Protein AF-A0A969M7S7-F1 (afdb_monomer_lite)

Foldseek 3Di:
DPPPPPDDPPVVVVVVVVVCCVVVVDPDDDDPDDDDDPDPDPDDQDAPDADLAAAADEPVVLPDKDWAWDVVHPCVSNLLSQQQVAPPVHHDDAPADKIKTFIDGPNHTFKIWIKHQDDLDDVVVCVVVVDDNVVSVVCSRLAIDGPDIDGHPSYHYPPPVVVVVVVCVVCVQVSSCVVPVGGHDYD

Secondary structure (DSSP, 8-state):
---TT----HHHHHHHHHHHHHTTS--PPPPS--PPPPP-------PPP---S-EE--TTTT--EEEEE-TTSTTHHHHHHHHHHHSTT---PPSSSEEEEEEEETTEEEEEEEEEEPPS--HHHHHHHT--HHHHHHHGGGBEEEEEEEE-TTEE-TTHHHHHHHHHHHHHHHHHHHHHSS---B-

Sequence (187 aa):
MAPTNGELCDVKCRALLLAMHRGGYFKLPSPRWRAQRPAARTRPVTLPLMNTQPLTCGLAELGEVELRQVRRTSDEATVNGLLEAYHYLGYRRPVGENLKHLVLAQDRPIACFLWSSAPRHLGPRDRHIGWTAVERRAGVHLLAYQSRFLILPWVRVPHLASFLLGAMNRRLSSDWQAVYAHPVHFV

pLDDT: mean 89.44, std 13.01, range [39.88, 98.38]

Radius of gyration: 20.34 Å; chains: 1; bounding box: 45×34×65 Å

Structure (mmCIF, N/CA/C/O backbone):
data_AF-A0A969M7S7-F1
#
_entry.id   AF-A0A969M7S7-F1
#
loop_
_atom_site.group_PDB
_atom_site.id
_atom_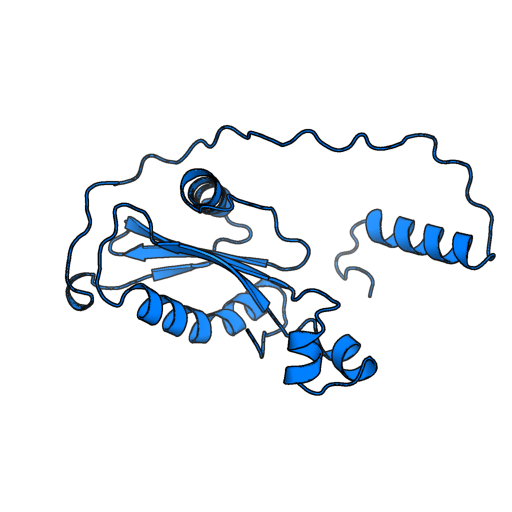site.type_symbol
_atom_site.label_atom_id
_atom_site.label_alt_id
_atom_site.label_comp_id
_atom_site.label_asym_id
_atom_site.label_entity_id
_atom_site.label_seq_id
_atom_site.pdbx_PDB_ins_code
_atom_site.Cartn_x
_atom_site.Cartn_y
_atom_site.Cartn_z
_atom_site.occupancy
_atom_site.B_iso_or_equiv
_atom_site.auth_seq_id
_atom_site.auth_comp_id
_atom_site.auth_asym_id
_atom_site.auth_atom_id
_atom_site.pdbx_PDB_model_num
ATOM 1 N N . MET A 1 1 ? 5.036 -6.959 -23.884 1.00 41.81 1 MET A N 1
ATOM 2 C CA . MET A 1 1 ? 4.056 -8.046 -23.681 1.00 41.81 1 MET A CA 1
ATOM 3 C C . MET A 1 1 ? 2.635 -7.516 -23.830 1.00 41.81 1 MET A C 1
ATOM 5 O O . MET A 1 1 ? 2.231 -6.582 -23.127 1.00 41.81 1 MET A O 1
ATOM 9 N N . ALA A 1 2 ? 1.910 -8.060 -24.810 1.00 39.88 2 ALA A N 1
ATOM 10 C CA . ALA A 1 2 ? 0.463 -7.898 -24.944 1.00 39.88 2 ALA A CA 1
ATOM 11 C C . ALA A 1 2 ? -0.243 -8.437 -23.680 1.00 39.88 2 ALA A C 1
ATOM 13 O O . ALA A 1 2 ? 0.352 -9.248 -22.973 1.00 39.88 2 ALA A O 1
ATOM 14 N N . PRO A 1 3 ? -1.442 -7.945 -23.322 1.00 40.88 3 PRO A N 1
ATOM 15 C CA . PRO A 1 3 ? -2.228 -8.582 -22.272 1.00 40.88 3 PRO A CA 1
ATOM 16 C C . PRO A 1 3 ? -2.635 -9.986 -22.735 1.00 40.88 3 PRO A C 1
ATOM 18 O O . PRO A 1 3 ? -3.095 -10.153 -23.860 1.00 40.88 3 PRO A O 1
ATOM 21 N N . THR A 1 4 ? -2.483 -10.978 -21.866 1.00 52.12 4 THR A N 1
ATOM 22 C CA . THR A 1 4 ? -2.783 -12.396 -22.121 1.00 52.12 4 THR A CA 1
ATOM 23 C C . THR A 1 4 ? -4.288 -12.702 -22.212 1.00 52.12 4 THR A C 1
ATOM 25 O O . THR A 1 4 ? -4.660 -13.844 -22.435 1.00 52.12 4 THR A O 1
ATOM 28 N N . ASN A 1 5 ? -5.159 -11.693 -22.077 1.00 52.09 5 ASN A N 1
ATOM 29 C CA . ASN A 1 5 ? -6.603 -11.878 -21.873 1.00 52.09 5 ASN A CA 1
ATOM 30 C C . ASN A 1 5 ? -7.471 -11.582 -23.112 1.00 52.09 5 ASN A C 1
ATOM 32 O O . ASN A 1 5 ? -8.680 -11.450 -22.976 1.00 52.09 5 ASN A O 1
ATOM 36 N N . GLY A 1 6 ? -6.897 -11.415 -24.310 1.00 51.97 6 GLY A N 1
ATOM 37 C CA . GLY A 1 6 ? -7.679 -11.189 -25.542 1.00 51.97 6 GLY A CA 1
ATOM 38 C C . GLY A 1 6 ? -8.449 -9.857 -25.619 1.00 51.97 6 GLY A C 1
ATOM 39 O O . GLY A 1 6 ? -9.062 -9.566 -26.641 1.00 51.97 6 GLY A O 1
ATOM 40 N N . GLU A 1 7 ? -8.400 -9.017 -24.583 1.00 57.25 7 GLU A N 1
ATOM 41 C CA . GLU A 1 7 ? -9.052 -7.706 -24.578 1.00 57.25 7 GLU A CA 1
ATOM 42 C C . GLU A 1 7 ? -8.295 -6.678 -25.437 1.00 57.25 7 GLU A C 1
ATOM 44 O O . GLU A 1 7 ? -7.064 -6.552 -25.375 1.00 57.25 7 GLU A O 1
ATOM 49 N N . LEU A 1 8 ? -9.051 -5.891 -26.212 1.00 57.81 8 LEU A N 1
ATOM 50 C CA . LEU A 1 8 ? -8.531 -4.794 -27.031 1.00 57.81 8 LEU A CA 1
ATOM 51 C C . LEU A 1 8 ? -7.796 -3.770 -26.155 1.00 57.81 8 LEU A C 1
ATOM 53 O O . LEU A 1 8 ? -8.391 -3.040 -25.363 1.00 57.81 8 LEU A O 1
ATOM 57 N N . CYS A 1 9 ? -6.475 -3.684 -26.314 1.00 65.50 9 CYS A N 1
ATOM 58 C CA . CYS A 1 9 ? -5.633 -2.819 -25.494 1.00 65.50 9 CYS A CA 1
ATOM 59 C C . CYS A 1 9 ? -5.329 -1.491 -26.202 1.00 65.50 9 CYS A C 1
ATOM 61 O O . CYS A 1 9 ? -4.190 -1.238 -26.606 1.00 65.50 9 CYS A O 1
ATOM 63 N N . ASP A 1 10 ? -6.348 -0.634 -26.325 1.00 75.12 10 ASP A N 1
ATOM 64 C CA . ASP A 1 10 ? -6.278 0.664 -27.022 1.00 75.12 10 ASP A CA 1
ATOM 65 C C . ASP A 1 10 ? -5.038 1.484 -26.628 1.00 75.12 10 ASP A C 1
ATOM 67 O O . ASP A 1 10 ? -4.268 1.928 -27.479 1.00 75.12 10 ASP A O 1
ATOM 71 N N . VAL A 1 11 ? -4.760 1.585 -25.325 1.00 74.31 11 VAL A N 1
ATOM 72 C CA . VAL A 1 11 ? -3.623 2.355 -24.802 1.00 74.31 11 VAL A CA 1
ATOM 73 C C . VAL A 1 11 ? -2.279 1.820 -25.312 1.00 74.31 11 VAL A C 1
ATOM 75 O O . VAL A 1 11 ? -1.402 2.611 -25.668 1.00 74.31 11 VAL A O 1
ATOM 78 N N . LYS A 1 12 ? -2.097 0.492 -25.373 1.00 76.25 12 LYS A N 1
ATOM 79 C CA . LYS A 1 12 ? -0.853 -0.126 -25.863 1.00 76.25 12 LYS A CA 1
ATOM 80 C C . LYS A 1 12 ? -0.721 0.033 -27.378 1.00 76.25 12 LYS A C 1
ATOM 82 O O . LYS A 1 12 ? 0.353 0.409 -27.844 1.00 76.25 12 LYS A O 1
ATOM 87 N N . CYS A 1 13 ? -1.801 -0.187 -28.128 1.00 84.00 13 CYS A N 1
ATOM 88 C CA . CYS A 1 13 ? -1.832 0.005 -29.579 1.00 84.00 13 CYS A CA 1
ATOM 89 C C . CYS A 1 13 ? -1.523 1.459 -29.950 1.00 84.00 13 CYS A C 1
ATOM 91 O O . CYS A 1 13 ? -0.637 1.722 -30.760 1.00 84.00 13 CYS A O 1
ATOM 93 N N . ARG A 1 14 ? -2.169 2.422 -29.288 1.00 86.19 14 ARG A N 1
ATOM 94 C CA . ARG A 1 14 ? -1.926 3.851 -29.497 1.00 86.19 14 ARG A CA 1
ATOM 95 C C . ARG A 1 14 ? -0.495 4.249 -29.147 1.00 86.19 14 ARG A C 1
ATOM 97 O O . ARG A 1 14 ? 0.120 5.018 -29.883 1.00 86.19 14 ARG A O 1
ATOM 104 N N . ALA A 1 15 ? 0.055 3.721 -28.053 1.00 83.81 15 ALA A N 1
ATOM 105 C CA . ALA A 1 15 ? 1.444 3.968 -27.674 1.00 83.81 15 ALA A CA 1
ATOM 106 C C . ALA A 1 15 ? 2.434 3.446 -28.730 1.00 83.81 15 ALA A C 1
ATOM 108 O O . ALA A 1 15 ? 3.383 4.158 -29.063 1.00 83.81 15 ALA A O 1
ATOM 109 N N . LEU A 1 16 ? 2.189 2.250 -29.279 1.00 90.44 16 LEU A N 1
ATOM 110 C CA . LEU A 1 16 ? 2.983 1.670 -30.363 1.00 90.44 16 LEU A CA 1
ATOM 111 C C . LEU A 1 16 ? 2.882 2.507 -31.643 1.00 90.44 16 LEU A C 1
ATOM 113 O O . LEU A 1 16 ? 3.911 2.899 -32.184 1.00 90.44 16 LEU A O 1
ATOM 117 N N . LEU A 1 17 ? 1.667 2.852 -32.083 1.00 91.56 17 LEU A N 1
ATOM 118 C CA . LEU A 1 17 ? 1.448 3.677 -33.276 1.00 91.56 17 LEU A CA 1
ATOM 119 C C . LEU A 1 17 ? 2.168 5.029 -33.171 1.00 91.56 17 LEU A C 1
ATOM 121 O O . LEU A 1 17 ? 2.813 5.474 -34.117 1.00 91.56 17 LEU A O 1
ATOM 125 N N . LEU A 1 18 ? 2.121 5.665 -31.997 1.00 89.81 18 LEU A N 1
ATOM 126 C CA . LEU A 1 18 ? 2.848 6.908 -31.735 1.00 89.81 18 LEU A CA 1
ATOM 127 C C . LEU A 1 18 ? 4.370 6.715 -31.729 1.00 89.81 18 LEU A C 1
ATOM 129 O O . LEU A 1 18 ? 5.095 7.619 -32.139 1.00 89.81 18 LEU A O 1
ATOM 133 N N . ALA A 1 19 ? 4.869 5.574 -31.248 1.00 90.62 19 ALA A N 1
ATOM 134 C CA . ALA A 1 19 ? 6.294 5.259 -31.288 1.00 90.62 19 ALA A CA 1
ATOM 135 C C . ALA A 1 19 ? 6.780 5.046 -32.728 1.00 90.62 19 ALA A C 1
ATOM 137 O O . ALA A 1 19 ? 7.796 5.622 -33.103 1.00 90.62 19 ALA A O 1
ATOM 138 N N . MET A 1 20 ? 6.028 4.303 -33.543 1.00 95.25 20 MET A N 1
ATOM 139 C CA . MET A 1 20 ? 6.342 4.086 -34.958 1.00 95.25 20 MET A CA 1
ATOM 140 C C . MET A 1 20 ? 6.260 5.389 -35.764 1.00 95.25 20 MET A C 1
ATOM 142 O O . MET A 1 20 ? 7.134 5.663 -36.580 1.00 95.25 20 MET A O 1
ATOM 146 N N . HIS A 1 21 ? 5.285 6.253 -35.468 1.00 94.38 21 HIS A N 1
ATOM 147 C CA . HIS A 1 21 ? 5.217 7.583 -36.066 1.00 94.38 21 HIS A CA 1
ATOM 148 C C . HIS A 1 21 ? 6.444 8.447 -35.741 1.00 94.38 21 HIS A C 1
ATOM 150 O O . HIS A 1 21 ? 7.046 9.027 -36.640 1.00 94.38 21 HIS A O 1
ATOM 156 N N . ARG A 1 22 ? 6.858 8.495 -34.465 1.00 92.69 22 ARG A N 1
ATOM 157 C CA . ARG A 1 22 ? 8.078 9.211 -34.045 1.00 92.69 22 ARG A CA 1
ATOM 158 C C . ARG A 1 22 ? 9.356 8.603 -34.622 1.00 92.69 22 ARG A C 1
ATOM 160 O O . ARG A 1 22 ? 10.317 9.329 -34.830 1.00 92.69 22 ARG A O 1
ATOM 167 N N . GLY A 1 23 ? 9.359 7.295 -34.866 1.00 94.12 23 GLY A N 1
ATOM 168 C CA . GLY A 1 23 ? 10.453 6.584 -35.524 1.00 94.12 23 GLY A CA 1
ATOM 169 C C . GLY A 1 23 ? 10.501 6.769 -37.043 1.00 94.12 23 GLY A C 1
ATOM 170 O O . GLY A 1 23 ? 11.377 6.194 -37.672 1.00 94.12 23 GLY A O 1
ATOM 171 N N . GLY A 1 24 ? 9.573 7.529 -37.638 1.00 94.00 24 GLY A N 1
ATOM 172 C CA . GLY A 1 24 ? 9.555 7.807 -39.077 1.00 94.00 24 GLY A CA 1
ATOM 173 C C . GLY A 1 24 ? 8.954 6.699 -39.946 1.00 94.00 24 GLY A C 1
ATOM 174 O O . GLY A 1 24 ? 8.944 6.837 -41.163 1.00 94.00 24 GLY A O 1
ATOM 175 N N . TYR A 1 25 ? 8.407 5.633 -39.354 1.00 95.38 25 TYR A N 1
ATOM 176 C CA . TYR A 1 25 ? 7.856 4.500 -40.109 1.00 95.38 25 TYR A CA 1
ATOM 177 C C . TYR A 1 25 ? 6.566 4.854 -40.867 1.00 95.38 25 TYR A C 1
ATOM 179 O O . TYR A 1 25 ? 6.286 4.276 -41.911 1.00 95.38 25 TYR A O 1
ATOM 187 N N . PHE A 1 26 ? 5.765 5.792 -40.349 1.00 93.19 26 PHE A N 1
ATOM 188 C CA . PHE A 1 26 ? 4.599 6.360 -41.038 1.00 93.19 26 PHE A CA 1
ATOM 189 C C . PHE A 1 26 ? 4.166 7.688 -40.402 1.00 93.19 26 PHE A C 1
ATOM 191 O O . PHE A 1 26 ? 4.555 8.026 -39.281 1.00 93.19 26 PHE A O 1
ATOM 198 N N . LYS A 1 27 ? 3.320 8.458 -41.095 1.00 93.88 27 LYS A N 1
ATOM 199 C CA . LYS A 1 27 ? 2.772 9.725 -40.589 1.00 93.88 27 LYS A CA 1
ATOM 200 C C . LYS A 1 27 ? 1.350 9.529 -40.066 1.00 93.88 27 LYS A C 1
ATOM 202 O O . LYS A 1 27 ? 0.445 9.235 -40.838 1.00 93.88 27 LYS A O 1
ATOM 207 N N . LEU A 1 28 ? 1.148 9.700 -38.758 1.00 91.69 28 LEU A N 1
ATOM 208 C CA . LEU A 1 28 ? -0.199 9.727 -38.188 1.00 91.69 28 LEU A CA 1
ATOM 209 C C . LEU A 1 28 ? -0.902 11.053 -38.530 1.00 91.69 28 LEU A C 1
ATOM 211 O O . LEU A 1 28 ? -0.242 12.096 -38.570 1.00 91.69 28 LEU A O 1
ATOM 215 N N . PRO A 1 29 ? -2.230 11.047 -38.750 1.00 91.12 29 PRO A N 1
ATOM 216 C CA . PRO A 1 29 ? -2.995 12.275 -38.921 1.00 91.12 29 PRO A CA 1
ATOM 217 C C . PRO A 1 29 ? -2.975 13.114 -37.637 1.00 91.12 29 PRO A C 1
ATOM 219 O O . PRO A 1 29 ? -2.844 12.587 -36.527 1.00 91.12 29 PRO A O 1
ATOM 222 N N . SER A 1 30 ? -3.146 14.429 -37.784 1.00 85.12 30 SER A N 1
ATOM 223 C CA . SER A 1 30 ? -3.239 15.345 -36.646 1.00 85.12 30 SER A CA 1
ATOM 224 C C . SER A 1 30 ? -4.345 14.907 -35.669 1.00 85.12 30 SER A C 1
ATOM 226 O O . SER A 1 30 ? -5.425 14.499 -36.112 1.00 85.12 30 SER A O 1
ATOM 228 N N . PRO A 1 31 ? -4.125 14.989 -34.340 1.00 82.75 31 PRO A N 1
ATOM 229 C CA . PRO A 1 31 ? -5.128 14.595 -33.358 1.00 82.75 31 PRO A CA 1
ATOM 230 C C . PRO A 1 31 ? -6.429 15.384 -33.538 1.00 82.75 31 PRO A C 1
ATOM 232 O O . PRO A 1 31 ? -6.423 16.609 -33.449 1.00 82.75 31 PRO A O 1
ATOM 235 N N . ARG A 1 32 ? -7.548 14.677 -33.737 1.00 82.31 32 ARG A N 1
ATOM 236 C CA . ARG A 1 32 ? -8.883 15.291 -33.870 1.00 82.31 32 ARG A CA 1
ATOM 237 C C . ARG A 1 32 ? -9.435 15.831 -32.547 1.00 82.31 32 ARG A C 1
ATOM 239 O O . ARG A 1 32 ? -10.307 16.687 -32.553 1.00 82.31 32 ARG A O 1
ATOM 246 N N . TRP A 1 33 ? -8.929 15.335 -31.416 1.00 74.38 33 TRP A N 1
ATOM 247 C CA . TRP A 1 33 ? -9.373 15.729 -30.081 1.00 74.38 33 TRP A CA 1
ATOM 248 C C . TRP A 1 33 ? -8.188 15.818 -29.114 1.00 74.38 33 TRP A C 1
ATOM 250 O O . TRP A 1 33 ? -7.324 14.933 -29.091 1.00 74.38 33 TRP A O 1
ATOM 260 N N . ARG A 1 34 ? -8.151 16.878 -28.299 1.00 70.19 34 ARG A N 1
ATOM 261 C CA . ARG A 1 34 ? -7.231 17.014 -27.161 1.00 70.19 34 ARG A CA 1
ATOM 262 C C . ARG A 1 34 ? -8.025 16.859 -25.876 1.00 70.19 34 ARG A C 1
ATOM 264 O O . ARG A 1 34 ? -8.970 17.605 -25.645 1.00 70.19 34 ARG A O 1
ATOM 271 N N . ALA A 1 35 ? -7.597 15.927 -25.029 1.00 63.59 35 ALA A N 1
ATOM 272 C CA . ALA A 1 35 ? -8.148 15.815 -23.690 1.00 63.59 35 ALA A CA 1
ATOM 273 C C . ALA A 1 35 ? -7.876 17.106 -22.921 1.00 63.59 35 ALA A C 1
ATOM 275 O O . ALA A 1 35 ? -6.718 17.499 -22.752 1.00 63.59 35 ALA A O 1
ATOM 276 N N . GLN A 1 36 ? -8.936 17.754 -22.444 1.00 63.47 36 GLN A N 1
ATOM 277 C CA . GLN A 1 36 ? -8.794 18.770 -21.413 1.00 63.47 36 GLN A CA 1
ATOM 278 C C . GLN A 1 36 ? -8.205 18.105 -20.167 1.00 63.47 36 GLN A C 1
ATOM 280 O O . GLN A 1 36 ? -8.534 16.956 -19.848 1.00 63.47 36 GLN A O 1
ATOM 285 N N . ARG A 1 37 ? -7.304 18.810 -19.470 1.00 55.69 37 ARG A N 1
ATOM 286 C CA . ARG A 1 37 ? -6.825 18.348 -18.165 1.00 55.69 37 ARG A CA 1
ATOM 287 C C . ARG A 1 37 ? -8.060 18.140 -17.286 1.00 55.69 37 ARG A C 1
ATOM 289 O O . ARG A 1 37 ? -8.834 19.086 -17.151 1.00 55.69 37 ARG A O 1
ATOM 296 N N . PRO A 1 38 ? -8.279 16.942 -16.720 1.00 54.66 38 PRO A N 1
ATOM 297 C CA . PRO A 1 38 ? -9.401 16.759 -15.821 1.00 54.66 38 PRO A CA 1
ATOM 298 C C . PRO A 1 38 ? -9.245 17.758 -14.675 1.00 54.66 38 PRO A C 1
ATOM 300 O O . PRO A 1 38 ? -8.171 17.840 -14.073 1.00 54.66 38 PRO A O 1
ATOM 303 N N . ALA A 1 39 ? -10.300 18.535 -14.415 1.00 57.28 39 ALA A N 1
ATOM 304 C CA . ALA A 1 39 ? -10.371 19.395 -13.244 1.00 57.28 39 ALA A CA 1
ATOM 305 C C . ALA A 1 39 ? -10.036 18.576 -11.988 1.00 57.28 39 ALA A C 1
ATOM 307 O O . ALA A 1 39 ? -10.301 17.366 -11.944 1.00 57.28 39 ALA A O 1
ATOM 308 N N . ALA A 1 40 ? -9.431 19.222 -10.987 1.00 56.75 40 ALA A N 1
ATOM 309 C CA . ALA A 1 40 ? -9.179 18.602 -9.693 1.00 56.75 40 ALA A CA 1
ATOM 310 C C . ALA A 1 40 ? -10.497 18.002 -9.185 1.00 56.75 40 ALA A C 1
ATOM 312 O O . ALA A 1 40 ? -11.461 18.714 -8.920 1.00 56.75 40 ALA A O 1
ATOM 313 N N . ARG A 1 41 ? -10.573 16.671 -9.165 1.00 59.22 41 ARG A N 1
ATOM 314 C CA . ARG A 1 41 ? -11.787 15.952 -8.793 1.00 59.22 41 ARG A CA 1
ATOM 315 C C . ARG A 1 41 ? -11.942 16.032 -7.281 1.00 59.22 41 ARG A C 1
ATOM 317 O O . ARG A 1 41 ? -11.354 15.216 -6.586 1.00 59.22 41 ARG A O 1
ATOM 324 N N . THR A 1 42 ? -12.763 16.949 -6.790 1.00 54.03 42 THR A N 1
ATOM 325 C CA . THR A 1 42 ? -13.416 16.796 -5.488 1.00 54.03 42 THR A CA 1
ATOM 326 C C . THR A 1 42 ? -14.522 15.762 -5.667 1.00 54.03 42 THR A C 1
ATOM 328 O O . THR A 1 42 ? -15.605 16.052 -6.171 1.00 54.03 42 THR A O 1
ATOM 331 N N . ARG A 1 43 ? -14.222 14.495 -5.371 1.00 61.19 43 ARG A N 1
ATOM 332 C CA . ARG A 1 43 ? -15.256 13.456 -5.350 1.00 61.19 43 ARG A CA 1
ATOM 333 C C . ARG A 1 43 ? -15.880 13.447 -3.959 1.00 61.19 43 ARG A C 1
ATOM 335 O O . ARG A 1 43 ? -15.141 13.206 -3.010 1.00 61.19 43 ARG A O 1
ATOM 342 N N . PRO A 1 44 ? -17.197 13.675 -3.817 1.00 57.88 44 PRO A N 1
ATOM 343 C CA . PRO A 1 44 ? -17.855 13.405 -2.551 1.00 57.88 44 PRO A CA 1
ATOM 344 C C . PRO A 1 44 ? -17.649 11.927 -2.213 1.00 57.88 44 PRO A C 1
ATOM 346 O O . PRO A 1 44 ? -17.911 11.042 -3.032 1.00 57.88 44 PRO A O 1
ATOM 349 N N . VAL A 1 45 ? -17.096 11.678 -1.031 1.00 68.38 45 VAL A N 1
ATOM 350 C CA . VAL A 1 45 ? -16.859 10.334 -0.518 1.00 68.38 45 VAL A CA 1
ATOM 351 C C . VAL A 1 45 ? -18.064 9.939 0.314 1.00 68.38 45 VAL A C 1
ATOM 353 O O . VAL A 1 45 ? -18.289 10.505 1.379 1.00 68.38 45 VAL A O 1
ATOM 356 N N . THR A 1 46 ? -18.816 8.944 -0.141 1.00 71.19 46 THR A N 1
ATOM 357 C CA . THR A 1 46 ? -19.780 8.259 0.722 1.00 71.19 46 THR A CA 1
ATOM 358 C C . THR A 1 46 ? -19.060 7.104 1.400 1.00 71.19 46 THR A C 1
ATOM 360 O O . THR A 1 46 ? -18.653 6.147 0.742 1.00 71.19 46 THR A O 1
ATOM 363 N N . LEU A 1 47 ? -18.859 7.219 2.710 1.00 81.44 47 LEU A N 1
ATOM 364 C CA . LEU A 1 47 ? -18.349 6.133 3.536 1.00 81.44 47 LEU A CA 1
ATOM 365 C C . LEU A 1 47 ? -19.516 5.280 4.052 1.00 81.44 47 LEU A C 1
ATOM 367 O O . LEU A 1 47 ? -20.574 5.839 4.349 1.00 81.44 47 LEU A O 1
ATOM 371 N N . PRO A 1 48 ? -19.347 3.953 4.190 1.00 78.56 48 PRO A N 1
ATOM 372 C CA . PRO A 1 48 ? -20.335 3.138 4.883 1.00 78.56 48 PRO A CA 1
ATOM 373 C C . PRO A 1 48 ? -20.440 3.565 6.354 1.00 78.56 48 PRO A C 1
ATOM 375 O O . PRO A 1 48 ? -19.478 4.075 6.932 1.00 78.56 48 PRO A O 1
ATOM 378 N N . LEU A 1 49 ? -21.605 3.332 6.964 1.00 82.81 49 LEU A N 1
ATOM 379 C CA . LEU A 1 49 ? -21.778 3.469 8.411 1.00 82.81 49 LEU A CA 1
ATOM 380 C C . LEU A 1 49 ? -20.766 2.560 9.114 1.00 82.81 49 LEU A C 1
ATOM 382 O O . LEU A 1 49 ? -20.752 1.351 8.902 1.00 82.81 49 LEU A O 1
ATOM 386 N N . MET A 1 50 ? -19.896 3.157 9.922 1.00 86.75 50 MET A N 1
ATOM 387 C CA . MET A 1 50 ? -18.833 2.449 10.624 1.00 86.75 50 MET A CA 1
ATOM 388 C C . MET A 1 50 ? -18.689 2.982 12.042 1.00 86.75 50 MET A C 1
ATOM 390 O O . MET A 1 50 ? -18.968 4.150 12.314 1.00 86.75 50 MET A O 1
ATOM 394 N N . ASN A 1 51 ? -18.216 2.129 12.948 1.00 90.25 51 ASN A N 1
ATOM 395 C CA . ASN A 1 51 ? -17.925 2.545 14.309 1.00 90.25 51 ASN A CA 1
ATOM 396 C C . ASN A 1 51 ? -16.667 3.434 14.336 1.00 90.25 51 ASN A C 1
ATOM 398 O O . ASN A 1 51 ? -15.547 2.956 14.125 1.00 90.25 51 ASN A O 1
ATOM 402 N N . THR A 1 52 ? -16.851 4.717 14.649 1.00 93.06 52 THR A N 1
ATOM 403 C CA . THR A 1 52 ? -15.782 5.717 14.801 1.00 93.06 52 THR A CA 1
ATOM 404 C C . THR A 1 52 ? -15.502 6.090 16.262 1.00 93.06 52 THR A C 1
ATOM 406 O O . THR A 1 52 ? -14.804 7.069 16.515 1.00 93.06 52 THR A O 1
ATOM 409 N N . GLN A 1 53 ? -16.027 5.344 17.244 1.00 94.75 53 GLN A N 1
ATOM 410 C CA . GLN A 1 53 ? -15.755 5.596 18.667 1.00 94.75 53 GLN A CA 1
ATOM 411 C C . GLN A 1 53 ? -14.266 5.408 18.990 1.00 94.75 53 GLN A C 1
ATOM 413 O O . GLN A 1 53 ? -13.668 4.461 18.492 1.00 94.75 53 GLN A O 1
ATOM 418 N N . PRO A 1 54 ? -13.629 6.230 19.831 1.00 96.50 54 PRO A N 1
ATOM 419 C CA . PRO A 1 54 ? -12.208 6.066 20.134 1.00 96.50 54 PRO A CA 1
ATOM 420 C C . PRO A 1 54 ? -11.841 4.628 20.548 1.00 96.50 54 PRO A C 1
ATOM 422 O O . PRO A 1 54 ? -12.376 4.098 21.515 1.00 96.50 54 PRO A O 1
ATOM 425 N N . LEU A 1 55 ? -10.933 3.991 19.806 1.00 96.25 55 LEU A N 1
ATOM 426 C CA . LEU A 1 55 ? -10.338 2.696 20.132 1.00 96.25 55 LEU A CA 1
ATOM 427 C C . LEU A 1 55 ? -8.976 2.954 20.766 1.00 96.25 55 LEU A C 1
ATOM 429 O O . LEU A 1 55 ? -7.995 3.175 20.055 1.00 96.25 55 LEU A O 1
ATOM 433 N N . THR A 1 56 ? -8.938 2.982 22.096 1.00 97.12 56 THR A N 1
ATOM 434 C CA . THR A 1 56 ? -7.709 3.187 22.869 1.00 97.12 56 THR A CA 1
ATOM 435 C C . THR A 1 56 ? -7.499 1.978 23.763 1.00 97.12 56 THR A C 1
ATOM 437 O O . THR A 1 56 ? -8.255 1.783 24.708 1.00 97.12 56 THR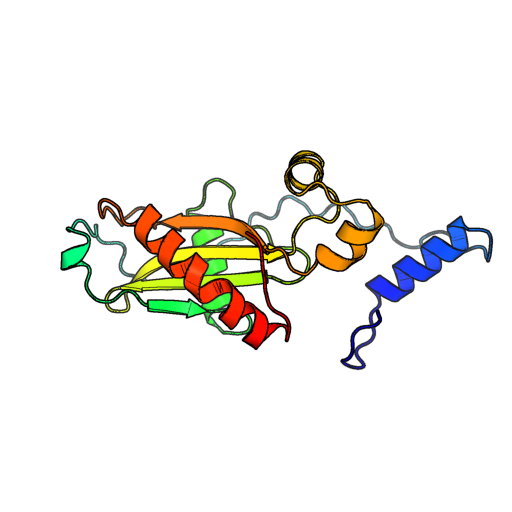 A O 1
ATOM 440 N N . CYS A 1 57 ? -6.512 1.154 23.432 1.00 96.62 57 CYS A N 1
ATOM 441 C CA . CYS A 1 57 ? -6.192 -0.071 24.160 1.00 96.62 57 CYS A CA 1
ATOM 442 C C . CYS A 1 57 ? -4.730 -0.464 23.912 1.00 96.62 57 CYS A C 1
ATOM 444 O O . CYS A 1 57 ? -4.063 0.092 23.028 1.00 96.62 57 CYS A O 1
ATOM 446 N N . GLY A 1 58 ? -4.227 -1.433 24.676 1.00 96.88 58 GLY A N 1
ATOM 447 C CA . GLY A 1 58 ? -2.951 -2.081 24.377 1.00 96.88 58 GLY A CA 1
ATOM 448 C C . GLY A 1 58 ? -3.025 -2.928 23.100 1.00 96.88 58 GLY A C 1
ATOM 449 O O . GLY A 1 58 ? -4.091 -3.410 22.721 1.00 96.88 58 GLY A O 1
ATOM 450 N N . LEU A 1 59 ? -1.885 -3.163 22.436 1.00 96.38 59 LEU A N 1
ATOM 451 C CA . LEU A 1 59 ? -1.848 -4.020 21.239 1.00 96.38 59 LEU A CA 1
ATOM 452 C C . LEU A 1 59 ? -2.306 -5.458 21.542 1.00 96.38 59 LEU A C 1
ATOM 454 O O . LEU A 1 59 ? -2.972 -6.067 20.715 1.00 96.38 59 LEU A O 1
ATOM 458 N N . ALA A 1 60 ? -1.988 -5.980 22.730 1.00 95.00 60 ALA A N 1
ATOM 459 C CA . ALA A 1 60 ? -2.425 -7.309 23.164 1.00 95.00 60 ALA A CA 1
ATOM 460 C C . ALA A 1 60 ? -3.946 -7.397 23.404 1.00 95.00 60 ALA A C 1
ATOM 462 O O . ALA A 1 60 ? -4.533 -8.461 23.247 1.00 95.00 60 ALA A O 1
ATOM 463 N N . GLU A 1 61 ? -4.584 -6.278 23.751 1.00 95.50 61 GLU A N 1
ATOM 464 C CA . GLU A 1 61 ? -6.027 -6.187 24.016 1.00 95.50 61 GLU A CA 1
ATOM 465 C C . GLU A 1 61 ? -6.846 -6.009 22.731 1.00 95.50 61 GLU A C 1
ATOM 467 O O . GLU A 1 61 ? -8.054 -6.232 22.733 1.00 95.50 61 GLU A O 1
ATOM 472 N N . LEU A 1 62 ? -6.195 -5.622 21.627 1.00 94.44 62 LEU A N 1
ATOM 473 C CA . LEU A 1 62 ? -6.837 -5.415 20.327 1.00 94.44 62 LEU A CA 1
ATOM 474 C C . LEU A 1 62 ? -7.461 -6.707 19.768 1.00 94.44 62 LEU A C 1
ATOM 476 O O . LEU A 1 62 ? -8.400 -6.647 18.975 1.00 94.44 62 LEU A O 1
ATOM 480 N N . GLY A 1 63 ? -6.945 -7.865 20.190 1.00 93.00 63 GLY A N 1
ATOM 481 C CA . GLY A 1 63 ? -7.361 -9.174 19.703 1.00 93.00 63 GLY A CA 1
ATOM 482 C C . GLY A 1 63 ? -6.778 -9.515 18.331 1.00 93.00 63 GLY A C 1
ATOM 483 O O . GLY A 1 63 ? -5.724 -9.012 17.932 1.00 93.00 63 GLY A O 1
ATOM 484 N N . GLU A 1 64 ? -7.453 -10.415 17.617 1.00 94.75 64 GLU A N 1
ATOM 485 C CA . GLU A 1 64 ? -7.036 -10.837 16.282 1.00 94.75 64 GLU A CA 1
ATOM 486 C C . GLU A 1 64 ? -7.195 -9.700 15.264 1.00 94.75 64 GLU A C 1
ATOM 488 O O . GLU A 1 64 ? -8.222 -9.020 15.204 1.00 94.75 64 GLU A O 1
ATOM 493 N N . VAL A 1 65 ? -6.157 -9.516 14.445 1.00 97.00 65 VAL A N 1
ATOM 494 C CA . VAL A 1 65 ? -6.134 -8.525 13.370 1.00 97.00 65 VAL A CA 1
ATOM 495 C C . VAL A 1 65 ? -6.202 -9.233 12.025 1.00 97.00 65 VAL A C 1
ATOM 497 O O . VAL A 1 65 ? -5.266 -9.928 11.623 1.00 97.00 65 VAL A O 1
ATOM 500 N N . GLU A 1 66 ? -7.279 -8.987 11.289 1.00 97.19 66 GLU A N 1
ATOM 501 C CA . GLU A 1 66 ? -7.470 -9.501 9.940 1.00 97.19 66 GLU A CA 1
ATOM 502 C C . GLU A 1 66 ? -6.932 -8.497 8.910 1.00 97.19 66 GLU A C 1
ATOM 504 O O . GLU A 1 66 ? -7.334 -7.332 8.858 1.00 97.19 66 GLU A O 1
ATOM 509 N N . LEU A 1 67 ? -6.035 -8.962 8.038 1.00 97.44 67 LEU A N 1
ATOM 510 C CA . LEU A 1 67 ? -5.643 -8.236 6.829 1.00 97.44 67 LEU A CA 1
ATOM 511 C C . LEU A 1 67 ? -6.514 -8.716 5.666 1.00 97.44 67 LEU A C 1
ATOM 513 O O . LEU A 1 67 ? -6.261 -9.771 5.094 1.00 97.44 67 LEU A O 1
ATOM 517 N N . ARG A 1 68 ? -7.537 -7.966 5.274 1.00 97.31 68 ARG A N 1
ATOM 518 C CA . ARG A 1 68 ? -8.396 -8.359 4.154 1.00 97.31 68 ARG A CA 1
ATOM 519 C C . ARG A 1 68 ? -7.896 -7.737 2.864 1.00 97.31 68 ARG A C 1
ATOM 521 O O . ARG A 1 68 ? -7.881 -6.517 2.728 1.00 97.31 68 ARG A O 1
ATOM 528 N N . GLN A 1 69 ? -7.484 -8.562 1.909 1.00 97.56 69 GLN A N 1
ATOM 529 C CA . GLN A 1 69 ? -7.188 -8.115 0.551 1.00 97.56 69 GLN A CA 1
ATOM 530 C C . GLN A 1 69 ? -8.517 -7.764 -0.141 1.00 97.56 69 GLN A C 1
ATOM 532 O O . GLN A 1 69 ? -9.443 -8.568 -0.126 1.00 97.56 69 GLN A O 1
ATOM 537 N N . VAL A 1 70 ? -8.635 -6.554 -0.702 1.00 96.88 70 VAL A N 1
ATOM 538 C CA . VAL A 1 70 ? -9.916 -6.057 -1.249 1.00 96.88 70 VAL A CA 1
ATOM 539 C C . VAL A 1 70 ? -9.883 -5.730 -2.740 1.00 96.88 70 VAL A C 1
ATOM 541 O O . VAL A 1 70 ? -10.870 -5.245 -3.276 1.00 96.88 70 VAL A O 1
ATOM 544 N N . ARG A 1 71 ? -8.771 -5.948 -3.459 1.00 94.06 71 ARG A N 1
ATOM 545 C CA . ARG A 1 71 ? -8.740 -5.697 -4.916 1.00 94.06 71 ARG A CA 1
ATOM 546 C C . ARG A 1 71 ? -9.727 -6.638 -5.610 1.00 94.06 71 ARG A C 1
ATOM 548 O O . ARG A 1 71 ? -9.682 -7.836 -5.376 1.00 94.06 71 ARG A O 1
ATOM 555 N N . ARG A 1 72 ? -10.521 -6.108 -6.544 1.00 91.50 72 ARG A N 1
ATOM 556 C CA . ARG A 1 72 ? -11.592 -6.821 -7.263 1.00 91.50 72 ARG A CA 1
ATOM 557 C C . ARG A 1 72 ? -12.729 -7.307 -6.344 1.00 91.50 72 ARG A C 1
ATOM 559 O O . ARG A 1 72 ? -13.466 -8.200 -6.741 1.00 91.50 72 ARG A O 1
ATOM 566 N N . THR A 1 73 ? -12.913 -6.696 -5.170 1.00 94.19 73 THR A N 1
ATOM 567 C CA . THR A 1 73 ? -14.074 -6.923 -4.289 1.00 94.19 73 THR A CA 1
ATOM 568 C C . THR A 1 73 ? -14.902 -5.643 -4.121 1.00 94.19 73 THR A C 1
ATOM 570 O O . THR A 1 73 ? -14.490 -4.556 -4.545 1.00 94.19 73 THR A O 1
ATOM 573 N N . SER A 1 74 ? -16.081 -5.752 -3.501 1.00 90.50 74 SER A N 1
ATOM 574 C CA . SER A 1 74 ? -16.931 -4.604 -3.146 1.00 90.50 74 SER A CA 1
ATOM 575 C C . SER A 1 74 ? -16.240 -3.617 -2.198 1.00 90.50 74 SER A C 1
ATOM 577 O O . SER A 1 74 ? -16.480 -2.410 -2.269 1.00 90.50 74 SER A O 1
ATOM 579 N N . ASP A 1 75 ? -15.323 -4.109 -1.364 1.00 91.94 75 ASP A N 1
ATOM 580 C CA . ASP A 1 75 ? -14.673 -3.330 -0.307 1.00 91.94 75 ASP A CA 1
ATOM 581 C C . ASP A 1 75 ? -13.581 -2.384 -0.837 1.00 91.94 75 ASP A C 1
ATOM 583 O O . ASP A 1 75 ? -13.098 -1.512 -0.106 1.00 91.94 75 ASP A O 1
ATOM 587 N N . GLU A 1 76 ? -13.220 -2.463 -2.129 1.00 93.69 76 GLU A N 1
ATOM 588 C CA . GLU A 1 76 ? -12.343 -1.464 -2.756 1.00 93.69 76 GLU A CA 1
ATOM 589 C C . GLU A 1 76 ? -12.880 -0.043 -2.580 1.00 93.69 76 GLU A C 1
ATOM 591 O O . GLU A 1 76 ? -12.094 0.894 -2.411 1.00 93.69 76 GLU A O 1
ATOM 596 N N . ALA A 1 77 ? -14.201 0.134 -2.681 1.00 91.69 77 ALA A N 1
ATOM 597 C CA . ALA A 1 77 ? -14.836 1.440 -2.559 1.00 91.69 77 ALA A CA 1
ATOM 598 C C . ALA A 1 77 ? -14.639 2.016 -1.152 1.00 91.69 77 ALA A C 1
ATOM 600 O O . ALA A 1 77 ? -14.274 3.187 -1.025 1.00 91.69 77 ALA A O 1
ATOM 601 N N . THR A 1 78 ? -14.771 1.173 -0.127 1.00 93.38 78 THR A N 1
ATOM 602 C CA . THR A 1 78 ? -14.544 1.527 1.276 1.00 93.38 78 THR A CA 1
ATOM 603 C C . THR A 1 78 ? -13.115 2.012 1.492 1.00 93.38 78 THR A C 1
ATOM 605 O O . THR A 1 78 ? -12.922 3.123 1.980 1.00 93.38 78 THR A O 1
ATOM 608 N N . VAL A 1 79 ? -12.102 1.255 1.051 1.00 95.38 79 VAL A N 1
ATOM 609 C CA . VAL A 1 79 ? -10.693 1.669 1.203 1.00 95.38 79 VAL A CA 1
ATOM 610 C C . VAL A 1 79 ? -10.404 2.973 0.457 1.00 95.38 79 VAL A C 1
ATOM 612 O 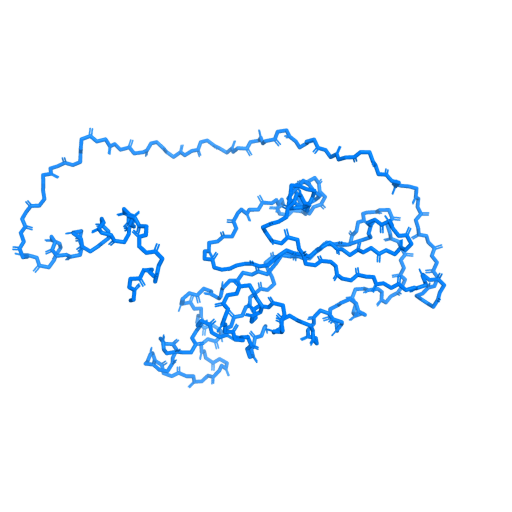O . VAL A 1 79 ? -9.728 3.852 0.990 1.00 95.38 79 VAL A O 1
ATOM 615 N N . ASN A 1 80 ? -10.934 3.142 -0.758 1.00 94.50 80 ASN A N 1
ATOM 616 C CA . ASN A 1 80 ? -10.754 4.389 -1.508 1.00 94.50 80 ASN A CA 1
ATOM 617 C C . ASN A 1 80 ? -11.349 5.580 -0.759 1.00 94.50 80 ASN A C 1
ATOM 619 O O . ASN A 1 80 ? -10.725 6.636 -0.707 1.00 94.50 80 ASN A O 1
ATOM 623 N N . GLY A 1 81 ? -12.544 5.405 -0.194 1.00 94.31 81 GLY A N 1
ATOM 624 C CA . GLY A 1 81 ? -13.204 6.448 0.567 1.00 94.31 81 GLY A CA 1
ATOM 625 C C . GLY A 1 81 ? -12.448 6.793 1.844 1.00 94.31 81 GLY A C 1
ATOM 626 O O . GLY A 1 81 ? -12.217 7.967 2.109 1.00 94.31 81 GLY A O 1
ATOM 627 N N . LEU A 1 82 ? -12.004 5.790 2.605 1.00 95.19 82 LEU A N 1
ATOM 628 C CA . LEU A 1 82 ? -11.235 6.006 3.834 1.00 95.19 82 LEU A CA 1
ATOM 629 C C . LEU A 1 82 ? -9.935 6.768 3.555 1.00 95.19 82 LEU A C 1
ATOM 631 O O . LEU A 1 82 ? -9.598 7.708 4.272 1.00 95.19 82 LEU A O 1
ATOM 635 N N . LEU A 1 83 ? -9.226 6.400 2.485 1.00 95.50 83 LEU A N 1
ATOM 636 C CA . LEU A 1 83 ? -8.021 7.106 2.057 1.00 95.50 83 LEU A CA 1
ATOM 637 C C . LEU A 1 83 ? -8.319 8.536 1.598 1.00 95.50 83 LEU A C 1
ATOM 639 O O . LEU A 1 83 ? -7.551 9.435 1.915 1.00 95.50 83 LEU A O 1
ATOM 643 N N . GLU A 1 84 ? -9.406 8.765 0.864 1.00 94.56 84 GLU A N 1
ATOM 644 C CA . GLU A 1 84 ? -9.786 10.112 0.428 1.00 94.56 84 GLU A CA 1
ATOM 645 C C . GLU A 1 84 ? -10.190 11.008 1.604 1.00 94.56 84 GLU A C 1
ATOM 647 O O . GLU A 1 84 ? -9.807 12.173 1.637 1.00 94.56 84 GLU A O 1
ATOM 652 N N . ALA A 1 85 ? -10.915 10.463 2.582 1.00 93.50 85 ALA A N 1
ATOM 653 C CA . ALA A 1 85 ? -11.421 11.216 3.723 1.00 93.50 85 ALA A CA 1
ATOM 654 C C . ALA A 1 85 ? -10.351 11.507 4.789 1.00 93.50 85 ALA A C 1
ATOM 656 O O . ALA A 1 85 ? -10.369 12.581 5.385 1.00 93.50 85 ALA A O 1
ATOM 657 N N . TYR A 1 86 ? -9.441 10.561 5.053 1.00 95.00 86 TYR A N 1
ATOM 658 C CA . TYR A 1 86 ? -8.581 10.620 6.245 1.00 95.00 86 TYR A CA 1
ATOM 659 C C . TYR A 1 86 ? -7.079 10.572 5.966 1.00 95.00 86 TYR A C 1
ATOM 661 O O . TYR A 1 86 ? -6.292 10.942 6.837 1.00 95.00 86 TYR A O 1
ATOM 669 N N . HIS A 1 87 ? -6.636 10.133 4.785 1.00 96.31 87 HIS A N 1
ATOM 670 C CA . HIS A 1 87 ? -5.213 10.192 4.461 1.00 96.31 87 HIS A CA 1
ATOM 671 C C . HIS A 1 87 ? -4.860 11.604 3.975 1.00 96.31 87 HIS A C 1
ATOM 673 O O . HIS A 1 87 ? -5.471 12.116 3.046 1.00 96.31 87 HIS A O 1
ATOM 679 N N . TYR A 1 88 ? -3.815 12.217 4.531 1.00 94.81 88 TYR A N 1
ATOM 680 C CA . TYR A 1 88 ? -3.408 13.601 4.229 1.00 94.81 88 TYR A CA 1
ATOM 681 C C . TYR A 1 88 ? -3.133 13.895 2.734 1.00 94.81 88 TYR A C 1
ATOM 683 O O . TYR A 1 88 ? -3.253 15.029 2.286 1.00 94.81 88 TYR A O 1
ATOM 691 N N . LEU A 1 89 ? -2.770 12.877 1.942 1.00 93.62 89 LEU A N 1
ATOM 692 C CA . LEU A 1 89 ? -2.608 12.971 0.473 1.00 93.62 89 LEU A CA 1
ATOM 693 C C . LEU A 1 89 ? -3.850 12.584 -0.352 1.00 93.62 89 LEU A C 1
ATOM 695 O O . LEU A 1 89 ? -3.747 12.496 -1.584 1.00 93.62 89 LEU A O 1
ATOM 699 N N . GLY A 1 90 ? -4.959 12.249 0.304 1.00 92.50 90 GLY A N 1
ATOM 700 C CA . GLY A 1 90 ? -6.153 11.673 -0.307 1.00 92.50 90 GLY A CA 1
ATOM 701 C C . GLY A 1 90 ? -5.902 10.352 -1.042 1.00 92.50 90 GLY A C 1
ATOM 702 O O . GLY A 1 90 ? -4.786 9.796 -1.078 1.00 92.50 90 GLY A O 1
ATOM 703 N N . TYR A 1 91 ? -6.946 9.857 -1.698 1.00 92.19 91 TYR A N 1
ATOM 704 C CA . TYR A 1 91 ? -6.877 8.709 -2.581 1.00 92.19 91 TYR A CA 1
ATOM 705 C C . TYR A 1 91 ? -6.451 9.142 -3.983 1.00 92.19 91 TYR A C 1
ATOM 707 O O . TYR A 1 91 ? -7.065 9.971 -4.654 1.00 92.19 91 TYR A O 1
ATOM 715 N N . ARG A 1 92 ? -5.406 8.491 -4.496 1.00 89.06 92 ARG A N 1
ATOM 716 C CA . ARG A 1 92 ? -5.072 8.547 -5.918 1.00 89.06 92 ARG A CA 1
ATOM 717 C C . ARG A 1 92 ? -5.099 7.147 -6.485 1.00 89.06 92 ARG A C 1
ATOM 719 O O . ARG A 1 92 ? -4.465 6.248 -5.942 1.00 89.06 92 ARG A O 1
ATOM 726 N N . ARG A 1 93 ? -5.819 6.976 -7.598 1.00 88.81 93 ARG A N 1
ATOM 727 C CA . ARG A 1 93 ? -5.860 5.698 -8.310 1.00 88.81 93 ARG A CA 1
ATOM 728 C C . ARG A 1 93 ? -4.425 5.321 -8.720 1.00 88.81 93 ARG A C 1
ATOM 730 O O . ARG A 1 93 ? -3.828 6.074 -9.494 1.00 88.81 93 ARG A O 1
ATOM 737 N N . PRO A 1 94 ? -3.885 4.191 -8.238 1.00 89.69 94 PRO A N 1
ATOM 738 C CA . PRO A 1 94 ? -2.561 3.736 -8.638 1.00 89.69 94 PRO A CA 1
ATOM 739 C C . PRO A 1 94 ? -2.560 3.313 -10.111 1.00 89.69 94 PRO A C 1
ATOM 741 O O . PRO A 1 94 ? -3.583 2.895 -10.661 1.00 89.69 94 PRO A O 1
ATOM 744 N N . VAL A 1 95 ? -1.399 3.440 -10.752 1.00 85.56 95 VAL A N 1
ATOM 745 C CA . VAL A 1 95 ? -1.169 3.002 -12.133 1.00 85.56 95 VAL A CA 1
ATOM 746 C C . VAL A 1 95 ? -0.490 1.637 -12.106 1.00 85.56 95 VAL A C 1
ATOM 748 O O . VAL A 1 95 ? 0.451 1.444 -11.345 1.00 85.56 95 VAL A O 1
ATOM 751 N N . GLY A 1 96 ? -0.937 0.722 -12.968 1.00 89.88 96 GLY A N 1
ATOM 752 C CA . GLY A 1 96 ? -0.427 -0.648 -13.010 1.00 89.88 96 GLY A CA 1
ATOM 753 C C . GLY A 1 96 ? -1.095 -1.559 -11.982 1.00 89.88 96 GLY A C 1
ATOM 754 O O . GLY A 1 96 ? -2.238 -1.330 -11.564 1.00 89.88 96 GLY A O 1
ATOM 755 N N . GLU A 1 97 ? -0.387 -2.615 -11.606 1.00 95.06 97 GLU A N 1
ATOM 756 C CA . GLU A 1 97 ? -0.836 -3.570 -10.600 1.00 95.06 97 GLU A CA 1
ATOM 757 C C . GLU A 1 97 ? -0.821 -2.899 -9.230 1.00 95.06 97 GLU A C 1
ATOM 759 O O . GLU A 1 97 ? 0.003 -2.036 -8.920 1.00 95.06 97 GLU A O 1
ATOM 764 N N . ASN A 1 98 ? -1.813 -3.230 -8.423 1.00 96.50 98 ASN A N 1
ATOM 765 C CA . ASN A 1 98 ? -1.964 -2.662 -7.098 1.00 96.50 98 ASN A CA 1
ATOM 766 C C . ASN A 1 98 ? -2.780 -3.586 -6.210 1.00 96.50 98 ASN A C 1
ATOM 768 O O . ASN A 1 98 ? -3.680 -4.284 -6.686 1.00 96.50 98 ASN A O 1
ATOM 772 N N . LEU A 1 99 ? -2.501 -3.540 -4.918 1.00 97.19 99 LEU A N 1
ATOM 773 C CA . LEU A 1 99 ? -3.323 -4.178 -3.908 1.00 97.19 99 LEU A CA 1
ATOM 774 C C . LEU A 1 99 ? -3.812 -3.136 -2.920 1.00 97.19 99 LEU A C 1
ATOM 776 O O . LEU A 1 99 ? -3.155 -2.132 -2.643 1.00 97.19 99 LEU A O 1
ATOM 780 N N . LYS A 1 100 ? -4.999 -3.408 -2.406 1.00 97.56 100 LYS A N 1
ATOM 781 C CA . LYS A 1 100 ? -5.616 -2.669 -1.322 1.00 97.56 100 LYS A CA 1
ATOM 782 C C . LYS A 1 100 ? -5.900 -3.662 -0.230 1.00 97.56 100 LYS A C 1
ATOM 784 O O . LYS A 1 100 ? -6.394 -4.753 -0.527 1.00 97.56 100 LYS A O 1
ATOM 789 N N . HIS A 1 101 ? -5.649 -3.248 0.998 1.00 98.19 101 HIS A N 1
ATOM 790 C CA . HIS A 1 101 ? -6.009 -4.038 2.157 1.00 98.19 101 HIS A CA 1
ATOM 791 C C . HIS A 1 101 ? -6.799 -3.193 3.134 1.00 98.19 101 HIS A C 1
ATOM 793 O O . HIS A 1 101 ? -6.413 -2.060 3.431 1.00 98.19 101 HIS A O 1
ATOM 799 N N . LEU A 1 102 ? -7.890 -3.767 3.621 1.00 97.69 102 LEU A N 1
ATOM 800 C CA . LEU A 1 102 ? -8.638 -3.271 4.761 1.00 97.69 102 LEU A CA 1
ATOM 801 C C . LEU A 1 102 ? -8.181 -4.059 5.987 1.00 97.69 102 LEU A C 1
ATOM 803 O O . LEU A 1 102 ? -8.122 -5.285 5.947 1.00 97.69 102 LEU A O 1
ATOM 807 N N . VAL A 1 103 ? -7.817 -3.358 7.052 1.00 98.06 103 VAL A N 1
ATOM 808 C CA . VAL A 1 103 ? -7.396 -3.979 8.308 1.00 98.06 103 VAL A CA 1
ATOM 809 C C . VAL A 1 103 ? -8.553 -3.912 9.285 1.00 98.06 103 VAL A C 1
ATOM 811 O O . VAL A 1 103 ? -9.057 -2.817 9.561 1.00 98.06 103 VAL A O 1
ATOM 814 N N . LEU A 1 104 ? -8.945 -5.068 9.809 1.00 97.00 104 LEU A N 1
ATOM 815 C CA . LEU A 1 104 ? -10.056 -5.217 10.738 1.00 97.00 104 LEU A CA 1
ATOM 816 C C . LEU A 1 104 ? -9.546 -5.754 12.078 1.00 97.00 104 LEU A C 1
ATOM 818 O O . LEU A 1 104 ? -8.666 -6.610 12.109 1.00 97.00 104 LEU A O 1
ATOM 822 N N . ALA A 1 105 ? -10.117 -5.268 13.172 1.00 96.06 105 ALA A N 1
ATOM 823 C CA . ALA A 1 105 ? -10.042 -5.904 14.483 1.00 96.06 105 ALA A CA 1
ATOM 824 C C . ALA A 1 105 ? -11.472 -6.027 15.006 1.00 96.06 105 ALA A C 1
ATOM 826 O O . ALA A 1 105 ? -12.175 -5.021 15.043 1.00 96.06 105 ALA A O 1
ATOM 827 N N . GLN A 1 106 ? -11.921 -7.237 15.356 1.00 90.94 106 GLN A N 1
ATOM 828 C CA . GLN A 1 106 ? -13.308 -7.485 15.794 1.00 90.94 106 GLN A CA 1
ATOM 829 C C . GLN A 1 106 ? -14.350 -6.912 14.802 1.00 90.94 106 GLN A C 1
ATOM 831 O O . GLN A 1 106 ? -15.210 -6.118 15.180 1.00 90.94 106 GLN A O 1
ATOM 836 N N . ASP A 1 107 ? -14.194 -7.215 13.505 1.00 90.25 107 ASP A N 1
ATOM 837 C CA . ASP A 1 107 ? -15.002 -6.686 12.382 1.00 90.25 107 ASP A CA 1
ATOM 838 C C . ASP A 1 107 ? -15.004 -5.157 12.209 1.00 90.25 107 ASP A C 1
ATOM 840 O O . ASP A 1 107 ? -15.696 -4.596 11.354 1.00 90.25 107 ASP A O 1
ATOM 844 N N . ARG A 1 108 ? -14.175 -4.449 12.976 1.00 93.56 108 ARG A N 1
ATOM 845 C CA . ARG A 1 108 ? -14.065 -3.000 12.932 1.00 93.56 108 ARG A CA 1
ATOM 846 C C . ARG A 1 108 ? -12.878 -2.564 12.074 1.00 93.56 108 ARG A C 1
ATOM 848 O O . ARG A 1 108 ? -11.748 -2.940 12.383 1.00 93.56 108 ARG A O 1
ATOM 855 N N . PRO A 1 109 ? -13.073 -1.697 11.062 1.00 95.69 109 PRO A N 1
ATOM 856 C CA . PRO A 1 109 ? -11.967 -1.064 10.352 1.00 95.69 109 PRO A CA 1
ATOM 857 C C . PRO A 1 109 ? -11.059 -0.280 11.300 1.00 95.69 109 PRO A C 1
ATOM 859 O O . PRO A 1 109 ? -11.520 0.624 12.005 1.00 95.69 109 PRO A O 1
ATOM 862 N N . ILE A 1 110 ? -9.762 -0.597 11.276 1.00 97.75 110 ILE A N 1
ATOM 863 C CA . ILE A 1 110 ? -8.736 0.103 12.065 1.00 97.75 110 ILE A CA 1
ATOM 864 C C . ILE A 1 110 ? -7.637 0.746 11.212 1.00 97.75 110 ILE A C 1
ATOM 866 O O . ILE A 1 110 ? -7.055 1.753 11.618 1.00 97.75 110 ILE A O 1
ATOM 870 N N . ALA A 1 111 ? -7.358 0.208 10.022 1.00 98.31 111 ALA A N 1
ATOM 871 C CA . ALA A 1 111 ? -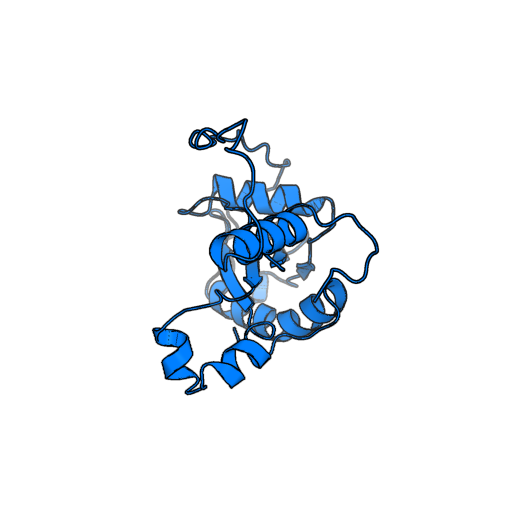6.327 0.724 9.125 1.00 98.31 111 ALA A CA 1
ATOM 872 C C . ALA A 1 111 ? -6.567 0.308 7.663 1.00 98.31 111 ALA A C 1
ATOM 874 O O . ALA A 1 111 ? -7.409 -0.539 7.364 1.00 98.31 111 ALA A O 1
ATOM 875 N N . CYS A 1 112 ? -5.822 0.908 6.735 1.00 97.69 112 CYS A N 1
ATOM 876 C CA . CYS A 1 112 ? -5.834 0.587 5.309 1.00 97.69 112 CYS A CA 1
ATOM 877 C C . CYS A 1 112 ? -4.426 0.665 4.707 1.00 97.69 112 CYS A C 1
ATOM 879 O O . CYS A 1 112 ? -3.643 1.554 5.051 1.00 97.69 112 CYS A O 1
ATOM 881 N N . PHE A 1 113 ? -4.150 -0.199 3.729 1.00 98.25 113 PHE A N 1
ATOM 882 C CA . PHE A 1 113 ? -2.941 -0.152 2.903 1.00 98.25 113 PHE A CA 1
ATOM 883 C C . PHE A 1 113 ? -3.285 0.002 1.421 1.00 98.25 113 PHE A C 1
ATOM 885 O O . PHE A 1 113 ? -4.262 -0.569 0.933 1.00 98.25 113 PHE A O 1
ATOM 892 N N . LEU A 1 114 ? -2.439 0.734 0.694 1.00 97.75 114 LEU A N 1
ATOM 893 C CA . LEU A 1 114 ? -2.427 0.769 -0.766 1.00 97.75 114 LEU A CA 1
ATOM 894 C C . LEU A 1 114 ? -1.011 0.505 -1.273 1.00 97.75 114 LEU A C 1
ATOM 896 O O . LEU A 1 114 ? -0.116 1.342 -1.124 1.00 97.75 114 LEU A O 1
ATOM 900 N N . TRP A 1 115 ? -0.845 -0.618 -1.954 1.00 97.38 115 TRP A N 1
ATOM 901 C CA . TRP A 1 115 ? 0.385 -1.018 -2.623 1.00 97.38 115 TRP A CA 1
ATOM 902 C C . TRP A 1 115 ? 0.239 -0.863 -4.131 1.00 97.38 115 TRP A C 1
ATOM 904 O O . TRP A 1 115 ? -0.824 -1.145 -4.676 1.00 97.38 115 TRP A O 1
ATOM 914 N N . SER A 1 116 ? 1.290 -0.438 -4.822 1.00 95.75 116 SER A N 1
ATOM 915 C CA . SER A 1 116 ? 1.294 -0.276 -6.283 1.00 95.75 116 SER A CA 1
ATOM 916 C C . SER A 1 116 ? 2.584 -0.794 -6.903 1.00 95.75 116 SER A C 1
ATOM 918 O O . SER A 1 116 ? 3.609 -0.800 -6.229 1.00 95.75 116 SER A O 1
ATOM 920 N N . SER A 1 117 ? 2.565 -1.151 -8.188 1.00 94.19 117 SER A N 1
ATOM 921 C CA . SER A 1 117 ? 3.781 -1.461 -8.944 1.00 94.19 117 SER A CA 1
ATOM 922 C C . SER A 1 117 ? 4.825 -0.356 -8.785 1.00 94.19 117 SER A C 1
ATOM 924 O O . SER A 1 117 ? 4.497 0.837 -8.730 1.00 94.19 117 SER A O 1
ATOM 926 N N . ALA A 1 118 ? 6.097 -0.744 -8.762 1.00 92.62 118 ALA A N 1
ATOM 927 C CA . ALA A 1 118 ? 7.184 0.213 -8.668 1.00 92.62 118 ALA A CA 1
ATOM 928 C C . ALA A 1 118 ? 7.231 1.178 -9.873 1.00 92.62 118 ALA A C 1
ATOM 930 O O . ALA A 1 118 ? 7.030 0.774 -11.026 1.00 92.62 118 ALA A O 1
ATOM 931 N N . PRO A 1 119 ? 7.583 2.459 -9.653 1.00 90.25 119 PRO A N 1
ATOM 932 C CA . PRO A 1 119 ? 7.878 3.378 -10.744 1.00 90.25 119 PRO A CA 1
ATOM 933 C C . PRO A 1 119 ? 9.018 2.845 -11.618 1.00 90.25 119 PRO A C 1
ATOM 935 O O . PRO A 1 119 ? 10.073 2.455 -11.111 1.00 90.25 119 PRO A O 1
ATOM 938 N N . ARG A 1 120 ? 8.859 2.904 -12.945 1.00 88.44 120 ARG A N 1
ATOM 939 C CA . ARG A 1 120 ? 9.856 2.392 -13.910 1.00 88.44 120 ARG A CA 1
ATOM 940 C C . ARG A 1 120 ? 11.257 2.998 -13.724 1.00 88.44 120 ARG A C 1
ATOM 942 O O . ARG A 1 120 ? 12.269 2.340 -13.958 1.00 88.44 120 ARG A O 1
ATOM 949 N N . HIS A 1 121 ? 11.326 4.254 -13.294 1.00 88.44 121 HIS A N 1
ATOM 950 C CA . HIS A 1 121 ? 12.574 4.976 -13.064 1.00 88.44 121 HIS A CA 1
ATOM 951 C C . HIS A 1 121 ? 12.519 5.656 -11.699 1.00 88.44 121 HIS A C 1
ATOM 953 O O . HIS A 1 121 ? 11.625 6.461 -11.456 1.00 88.44 121 HIS A O 1
ATOM 959 N N . LEU A 1 122 ? 13.468 5.326 -10.825 1.00 92.44 122 LEU A N 1
ATOM 960 C CA . LEU A 1 122 ? 13.662 6.000 -9.548 1.00 92.44 122 LEU A CA 1
ATOM 961 C C . LEU A 1 122 ? 15.140 5.897 -9.179 1.00 92.44 122 LEU A C 1
ATOM 963 O O . LEU A 1 122 ? 15.590 4.863 -8.695 1.00 92.44 122 LEU A O 1
ATOM 967 N N . GLY A 1 123 ? 15.886 6.976 -9.428 1.00 93.44 123 GLY A N 1
ATOM 968 C CA . GLY A 1 123 ? 17.343 7.007 -9.264 1.00 93.44 123 GLY A CA 1
ATOM 969 C C . GLY A 1 123 ? 17.842 6.505 -7.901 1.00 93.44 123 GLY A C 1
ATOM 970 O O . GLY A 1 123 ? 18.741 5.669 -7.887 1.00 93.44 123 GLY A O 1
ATOM 971 N N . PRO A 1 124 ? 17.261 6.942 -6.763 1.00 94.19 124 PRO A N 1
ATOM 972 C CA . PRO A 1 124 ? 17.661 6.449 -5.445 1.00 94.19 124 PRO A CA 1
ATOM 973 C C . PRO A 1 124 ? 17.527 4.930 -5.278 1.00 94.19 124 PRO A C 1
ATOM 975 O O . PRO A 1 124 ? 18.492 4.284 -4.880 1.00 94.19 124 PRO A O 1
ATOM 978 N N . ARG A 1 125 ? 16.377 4.349 -5.651 1.00 94.62 125 ARG A N 1
ATOM 979 C CA . ARG A 1 125 ? 16.175 2.892 -5.621 1.00 94.62 125 ARG A CA 1
ATOM 980 C C . ARG A 1 125 ? 17.147 2.195 -6.564 1.00 94.62 125 ARG A C 1
ATOM 982 O O . ARG A 1 125 ? 17.777 1.223 -6.171 1.00 94.62 125 ARG A O 1
ATOM 989 N N . ASP A 1 126 ? 17.262 2.687 -7.797 1.00 94.62 126 ASP A N 1
ATOM 990 C CA . ASP A 1 126 ? 18.087 2.033 -8.810 1.00 94.62 126 ASP A CA 1
ATOM 991 C C . ASP A 1 126 ? 19.564 1.972 -8.379 1.00 94.62 126 ASP A C 1
ATOM 993 O O . ASP A 1 126 ? 20.205 0.942 -8.563 1.00 94.62 126 ASP A O 1
ATOM 997 N N . ARG A 1 127 ? 20.076 3.020 -7.716 1.00 94.88 127 ARG A N 1
ATOM 998 C CA . ARG A 1 127 ? 21.418 3.014 -7.110 1.00 94.88 127 ARG A CA 1
ATOM 999 C C . ARG A 1 127 ? 21.535 2.108 -5.889 1.00 94.88 127 ARG A C 1
ATOM 1001 O O . ARG A 1 127 ? 22.568 1.479 -5.729 1.00 94.88 127 ARG A O 1
ATOM 1008 N N . HIS A 1 128 ? 20.513 2.060 -5.037 1.00 94.56 128 HIS A N 1
ATOM 1009 C CA . HIS A 1 128 ? 20.531 1.222 -3.837 1.00 94.56 128 HIS A CA 1
ATOM 1010 C C . HIS A 1 128 ? 20.560 -0.273 -4.178 1.00 94.56 128 HIS A C 1
ATOM 1012 O O . HIS A 1 128 ? 21.330 -1.017 -3.587 1.00 94.56 128 HIS A O 1
ATOM 1018 N N . ILE A 1 129 ? 19.757 -0.694 -5.160 1.00 94.88 129 ILE A N 1
ATOM 1019 C CA . ILE A 1 129 ? 19.752 -2.078 -5.655 1.00 94.88 129 ILE A CA 1
ATOM 1020 C C . ILE A 1 129 ? 21.040 -2.382 -6.439 1.00 94.88 129 ILE A C 1
ATOM 1022 O O . ILE A 1 129 ? 21.471 -3.527 -6.493 1.00 94.88 129 ILE A O 1
ATOM 1026 N N . GLY A 1 130 ? 21.657 -1.366 -7.054 1.00 95.44 130 GLY A N 1
ATOM 1027 C CA . GLY A 1 130 ? 22.899 -1.516 -7.816 1.00 95.44 130 GLY A CA 1
ATOM 1028 C C . GLY A 1 130 ? 22.713 -2.145 -9.200 1.00 95.44 130 GLY A C 1
ATOM 1029 O O . GLY A 1 130 ? 23.692 -2.461 -9.867 1.00 95.44 130 GLY A O 1
ATOM 1030 N N . TRP A 1 131 ? 21.469 -2.311 -9.653 1.00 95.12 131 TRP A N 1
ATOM 1031 C CA . TRP A 1 131 ? 21.162 -2.950 -10.928 1.00 95.12 131 TRP A CA 1
ATOM 1032 C C . TRP A 1 131 ? 21.391 -2.038 -12.145 1.00 95.12 131 TRP A C 1
ATOM 1034 O O . TRP A 1 131 ? 21.157 -0.825 -12.141 1.00 95.12 131 TRP A O 1
ATOM 1044 N N . THR A 1 132 ? 21.797 -2.649 -13.248 1.00 95.19 132 THR A N 1
ATOM 1045 C CA . THR A 1 132 ? 21.892 -2.025 -14.565 1.00 95.19 132 THR A CA 1
ATOM 1046 C C . THR A 1 132 ? 20.509 -1.701 -15.138 1.00 95.19 132 THR A C 1
ATOM 1048 O O . THR A 1 132 ? 19.461 -2.188 -14.702 1.00 95.19 132 THR A O 1
ATOM 1051 N N . ALA A 1 133 ? 20.473 -0.903 -16.210 1.00 93.25 133 ALA A N 1
ATOM 1052 C CA . ALA A 1 133 ? 19.224 -0.611 -16.911 1.00 93.25 133 ALA A CA 1
ATOM 1053 C C . ALA A 1 133 ? 18.543 -1.868 -17.492 1.00 93.25 133 ALA A C 1
ATOM 1055 O O . ALA A 1 133 ? 17.317 -1.876 -17.630 1.00 93.25 133 ALA A O 1
ATOM 1056 N N . VAL A 1 134 ? 19.317 -2.899 -17.854 1.00 95.00 134 VAL A N 1
ATOM 1057 C CA . VAL A 1 134 ? 18.808 -4.182 -18.365 1.00 95.00 134 VAL A CA 1
ATOM 1058 C C . VAL A 1 134 ? 18.165 -4.976 -17.233 1.00 95.00 134 VAL A C 1
ATOM 1060 O O . VAL A 1 134 ? 16.986 -5.308 -17.338 1.00 95.00 134 VAL A O 1
ATOM 1063 N N . GLU A 1 135 ? 18.887 -5.181 -16.133 1.00 95.25 135 GLU A N 1
ATOM 1064 C CA . GLU A 1 135 ? 18.396 -5.902 -14.951 1.00 95.25 135 GLU A CA 1
ATOM 1065 C C . GLU A 1 135 ? 17.160 -5.234 -14.360 1.00 95.25 135 GLU A C 1
ATOM 1067 O O . GLU A 1 135 ? 16.163 -5.900 -14.107 1.00 95.25 135 GLU A O 1
ATOM 1072 N N . ARG A 1 136 ? 17.145 -3.902 -14.254 1.00 95.56 136 ARG A N 1
ATOM 1073 C CA . ARG A 1 136 ? 15.945 -3.177 -13.832 1.00 95.56 136 ARG A CA 1
ATOM 1074 C C . ARG A 1 136 ? 14.758 -3.440 -14.745 1.00 95.56 136 ARG A C 1
ATOM 1076 O O . ARG A 1 136 ? 13.648 -3.633 -14.261 1.00 95.56 136 ARG A O 1
ATOM 1083 N N . ARG A 1 137 ? 14.941 -3.388 -16.069 1.00 93.31 137 ARG A N 1
ATOM 1084 C CA . ARG A 1 137 ? 13.832 -3.652 -17.003 1.00 93.31 137 ARG A CA 1
ATOM 1085 C C . ARG A 1 137 ? 13.283 -5.064 -16.822 1.00 93.31 137 ARG A C 1
ATOM 1087 O O . ARG A 1 137 ? 12.074 -5.231 -16.937 1.00 93.31 137 ARG A O 1
ATOM 1094 N N . ALA A 1 138 ? 14.151 -6.027 -16.522 1.00 94.00 138 ALA A N 1
ATOM 1095 C CA . ALA A 1 138 ? 13.755 -7.394 -16.227 1.00 94.00 138 ALA A CA 1
ATOM 1096 C C . ALA A 1 138 ? 13.086 -7.524 -14.847 1.00 94.00 138 ALA A C 1
ATOM 1098 O O . ALA A 1 138 ? 12.081 -8.208 -14.744 1.00 94.00 138 ALA A O 1
ATOM 1099 N N . GLY A 1 139 ? 13.574 -6.840 -13.809 1.00 94.19 139 GLY A N 1
ATOM 1100 C CA . GLY A 1 139 ? 13.175 -7.079 -12.416 1.00 94.19 139 GLY A CA 1
ATOM 1101 C C . GLY A 1 139 ? 12.170 -6.097 -11.809 1.00 94.19 139 GLY A C 1
ATOM 1102 O O . GLY A 1 139 ? 11.562 -6.419 -10.798 1.00 94.19 139 GLY A O 1
ATOM 1103 N N . VAL A 1 140 ? 11.938 -4.912 -12.388 1.00 95.06 140 VAL A N 1
ATOM 1104 C CA . VAL A 1 140 ? 11.125 -3.850 -11.744 1.00 95.06 140 VAL A CA 1
ATOM 1105 C C . VAL A 1 140 ? 9.677 -4.252 -11.453 1.00 95.06 140 VAL A C 1
ATOM 1107 O O . VAL A 1 140 ? 9.060 -3.692 -10.553 1.00 95.06 140 VAL A O 1
ATOM 1110 N N . HIS A 1 141 ? 9.135 -5.218 -12.193 1.00 93.94 141 HIS A N 1
ATOM 1111 C CA . HIS A 1 141 ? 7.788 -5.745 -11.967 1.00 93.94 141 HIS A CA 1
ATOM 1112 C C . HIS A 1 141 ? 7.677 -6.595 -10.688 1.00 93.94 141 HIS A C 1
ATOM 1114 O O . HIS A 1 141 ? 6.579 -6.792 -10.187 1.00 93.94 141 HIS A O 1
ATOM 1120 N N . LEU A 1 142 ? 8.804 -7.040 -10.125 1.00 96.00 142 LEU A N 1
ATOM 1121 C CA . LEU A 1 142 ? 8.881 -7.809 -8.879 1.00 96.00 142 LEU A CA 1
ATOM 1122 C C . LEU A 1 142 ? 8.961 -6.903 -7.638 1.00 96.00 142 LEU A C 1
ATOM 1124 O O . LEU A 1 142 ? 9.209 -7.385 -6.535 1.00 96.00 142 LEU A O 1
ATOM 1128 N N . LEU A 1 143 ? 8.798 -5.587 -7.811 1.00 95.94 143 LEU A N 1
ATOM 1129 C CA . LEU A 1 143 ? 8.807 -4.601 -6.735 1.00 95.94 143 LEU A CA 1
ATOM 1130 C C . LEU A 1 143 ? 7.411 -4.003 -6.551 1.00 95.94 143 LEU A C 1
ATOM 1132 O O . LEU A 1 143 ? 6.770 -3.585 -7.523 1.00 95.94 143 LEU A O 1
ATOM 1136 N N . ALA A 1 144 ? 6.998 -3.842 -5.297 1.00 95.44 144 ALA A N 1
ATOM 1137 C CA . ALA A 1 144 ? 5.801 -3.091 -4.930 1.00 95.44 144 ALA A CA 1
ATOM 1138 C C . ALA A 1 144 ? 6.170 -1.905 -4.041 1.00 95.44 144 ALA A C 1
ATOM 1140 O O . ALA A 1 144 ? 7.173 -1.923 -3.353 1.00 95.44 144 ALA A O 1
ATOM 1141 N N . TYR A 1 145 ? 5.389 -0.834 -4.095 1.00 94.38 145 TYR A N 1
ATOM 1142 C CA . TYR A 1 145 ? 5.615 0.388 -3.326 1.00 94.38 145 TYR A CA 1
ATOM 1143 C C . TYR A 1 145 ? 4.415 0.627 -2.423 1.00 94.38 145 TYR A C 1
ATOM 1145 O O . TYR A 1 145 ? 3.272 0.583 -2.895 1.00 94.38 145 TYR A O 1
ATOM 1153 N N . GLN A 1 146 ? 4.662 0.952 -1.153 1.00 95.31 146 GLN A N 1
ATOM 1154 C CA . GLN A 1 146 ? 3.609 1.389 -0.242 1.00 95.31 146 GLN A CA 1
ATOM 1155 C C . GLN A 1 146 ? 3.195 2.815 -0.601 1.00 95.31 146 GLN A C 1
ATOM 1157 O O . GLN A 1 146 ? 3.755 3.804 -0.134 1.00 95.31 146 GLN A O 1
ATOM 1162 N N . SER A 1 147 ? 2.187 2.946 -1.451 1.00 93.75 147 SER A N 1
ATOM 1163 C CA . SER A 1 147 ? 1.704 4.253 -1.893 1.00 93.75 147 SER A CA 1
ATOM 1164 C C . SER A 1 147 ? 0.845 4.960 -0.840 1.00 93.75 147 SER A C 1
ATOM 1166 O O . SER A 1 147 ? 0.862 6.190 -0.787 1.00 93.75 147 SER A O 1
ATOM 1168 N N . ARG A 1 148 ? 0.111 4.221 0.005 1.00 96.38 148 ARG A N 1
ATOM 1169 C CA . ARG A 1 148 ? -0.627 4.760 1.161 1.00 96.38 148 ARG A CA 1
ATOM 1170 C C . ARG A 1 148 ? -0.604 3.780 2.325 1.00 96.38 148 ARG A C 1
ATOM 1172 O O . ARG A 1 148 ? -0.740 2.574 2.118 1.00 96.38 148 ARG A O 1
ATOM 1179 N N . PHE A 1 149 ? -0.535 4.331 3.528 1.00 98.00 149 PHE A N 1
ATOM 1180 C CA . PHE A 1 149 ? -0.793 3.625 4.772 1.00 98.00 149 PHE A CA 1
ATOM 1181 C C . PHE A 1 149 ? -1.540 4.574 5.704 1.00 98.00 149 PHE A C 1
ATOM 1183 O O . PHE A 1 149 ? -1.139 5.721 5.887 1.00 98.00 149 PHE A O 1
ATOM 1190 N N . LEU A 1 150 ? -2.671 4.113 6.225 1.00 98.25 150 LEU A N 1
ATOM 1191 C CA . LEU A 1 150 ? -3.563 4.893 7.069 1.00 98.25 150 LEU A CA 1
ATOM 1192 C C . LEU A 1 150 ? -3.947 4.050 8.277 1.00 98.25 150 LEU A C 1
ATOM 1194 O O . LEU A 1 150 ? -4.548 2.997 8.105 1.00 98.25 150 LEU A O 1
ATOM 1198 N N . ILE A 1 151 ? -3.663 4.542 9.478 1.00 98.38 151 ILE A N 1
ATOM 1199 C CA . ILE A 1 151 ? -4.373 4.133 10.693 1.00 98.38 151 ILE A CA 1
ATOM 1200 C C . ILE A 1 151 ? -5.510 5.133 10.883 1.00 98.38 151 ILE A C 1
ATOM 1202 O O . ILE A 1 151 ? -5.304 6.338 10.728 1.00 98.38 151 ILE A O 1
ATOM 1206 N N . LEU A 1 152 ? -6.717 4.641 11.148 1.00 97.75 152 LEU A N 1
ATOM 1207 C CA . LEU A 1 152 ? -7.898 5.495 11.219 1.00 97.75 152 LEU A CA 1
ATOM 1208 C C . LEU A 1 152 ? -7.821 6.442 12.425 1.00 97.75 152 LEU A C 1
ATOM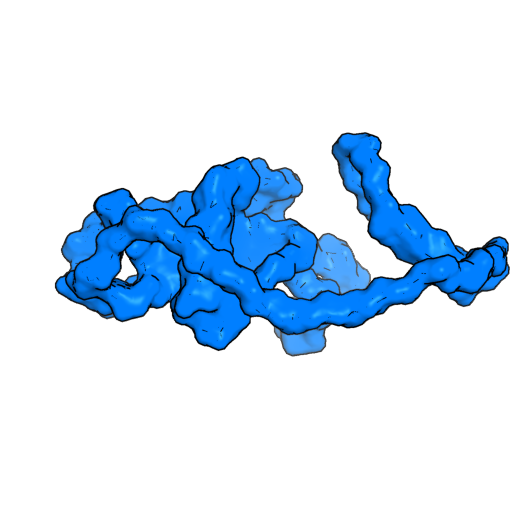 1210 O O . LEU A 1 152 ? -7.291 6.066 13.469 1.00 97.75 152 LEU A O 1
ATOM 1214 N N . PRO A 1 153 ? -8.352 7.673 12.315 1.00 97.12 153 PRO A N 1
ATOM 1215 C CA . PRO A 1 153 ? -8.075 8.744 13.280 1.00 97.12 153 PRO A CA 1
ATOM 1216 C C . PRO A 1 153 ? -8.625 8.479 14.689 1.00 97.12 153 PRO A C 1
ATOM 1218 O O . PRO A 1 153 ? -8.157 9.065 15.664 1.00 97.12 153 PRO A O 1
ATOM 1221 N N . TRP A 1 154 ? -9.608 7.588 14.810 1.00 96.31 154 TRP A N 1
ATOM 1222 C CA . TRP A 1 154 ? -10.156 7.137 16.088 1.00 96.31 154 TRP A CA 1
ATOM 1223 C C . TRP A 1 154 ? -9.376 5.976 16.718 1.00 96.31 154 TRP A C 1
ATOM 1225 O O . TRP A 1 154 ? -9.755 5.527 17.793 1.00 96.31 154 TRP A O 1
ATOM 1235 N N . VAL A 1 155 ? -8.313 5.471 16.088 1.00 98.00 155 VAL A N 1
ATOM 1236 C CA . VAL A 1 155 ? -7.518 4.344 16.592 1.00 98.00 155 VAL A CA 1
ATOM 1237 C C . VAL A 1 155 ? -6.242 4.854 17.252 1.00 98.00 155 VAL A C 1
ATOM 1239 O O . VAL A 1 155 ? -5.392 5.472 16.613 1.00 98.00 155 VAL A O 1
ATOM 1242 N N . ARG A 1 156 ? -6.094 4.567 18.546 1.00 97.75 156 ARG A N 1
ATOM 1243 C CA . ARG A 1 156 ? -4.946 4.931 19.383 1.00 97.75 156 ARG A CA 1
ATOM 1244 C C . ARG A 1 156 ? -4.425 3.694 20.105 1.00 97.75 156 ARG A C 1
ATOM 1246 O O . ARG A 1 156 ? -4.652 3.506 21.295 1.00 97.75 156 ARG A O 1
ATOM 1253 N N . VAL A 1 157 ? -3.718 2.853 19.360 1.00 98.06 157 VAL A N 1
ATOM 1254 C CA . VAL A 1 157 ? -3.106 1.624 19.877 1.00 98.06 157 VAL A CA 1
ATOM 1255 C C . VAL A 1 157 ? -1.586 1.748 19.747 1.00 98.06 157 VAL A C 1
ATOM 1257 O O . VAL A 1 157 ? -1.081 1.834 18.619 1.00 98.06 157 VAL A O 1
ATOM 1260 N N . PRO A 1 158 ? -0.834 1.795 20.862 1.00 97.75 158 PRO A N 1
ATOM 1261 C CA . PRO A 1 158 ? 0.623 1.838 20.822 1.00 97.75 158 PRO A CA 1
ATOM 1262 C C . PRO A 1 158 ? 1.201 0.680 19.999 1.00 97.75 158 PRO A C 1
ATOM 1264 O O . PRO A 1 158 ? 0.709 -0.443 20.057 1.00 97.75 158 PRO A O 1
ATOM 1267 N N . HIS A 1 159 ? 2.254 0.956 19.223 1.00 97.75 159 HIS A N 1
ATOM 1268 C CA . HIS A 1 159 ? 2.971 -0.027 18.388 1.00 97.75 159 HIS A CA 1
ATOM 1269 C C . HIS A 1 159 ? 2.163 -0.669 17.242 1.00 97.75 159 HIS A C 1
ATOM 1271 O O . HIS A 1 159 ? 2.692 -1.513 16.517 1.00 97.75 159 HIS A O 1
ATOM 1277 N N . LEU A 1 160 ? 0.920 -0.235 17.001 1.00 98.31 160 LEU A N 1
ATOM 1278 C CA . LEU A 1 160 ? 0.082 -0.785 15.933 1.00 98.31 160 LEU A CA 1
ATOM 1279 C C . LEU A 1 160 ? 0.711 -0.610 14.544 1.00 98.31 160 LEU A C 1
ATOM 1281 O O . LEU A 1 160 ? 0.687 -1.529 13.733 1.00 98.31 160 LEU A O 1
ATOM 1285 N N . ALA A 1 161 ? 1.313 0.548 14.263 1.00 97.88 161 ALA A N 1
ATOM 1286 C CA . ALA A 1 161 ? 1.886 0.832 12.949 1.00 97.88 161 ALA A CA 1
ATOM 1287 C C . ALA A 1 161 ? 2.974 -0.175 12.541 1.00 97.88 161 ALA A C 1
ATOM 1289 O O . ALA A 1 161 ? 2.905 -0.753 11.456 1.00 97.88 161 ALA A O 1
ATOM 1290 N N . SER A 1 162 ? 3.954 -0.414 13.416 1.00 98.12 162 SER A N 1
ATOM 1291 C CA . SER A 1 162 ? 5.045 -1.358 13.159 1.00 98.12 162 SER A CA 1
ATOM 1292 C C . SER A 1 162 ? 4.549 -2.802 13.107 1.00 98.12 162 SER A C 1
ATOM 1294 O O . SER A 1 162 ? 4.978 -3.557 12.234 1.00 98.12 162 SER A O 1
ATOM 1296 N N . PHE A 1 163 ? 3.604 -3.171 13.978 1.00 98.25 163 PHE A N 1
ATOM 1297 C CA . PHE A 1 163 ? 2.948 -4.477 13.942 1.00 98.25 163 PHE A CA 1
ATOM 1298 C C . PHE A 1 163 ? 2.284 -4.743 12.581 1.00 98.25 163 PHE A C 1
ATOM 1300 O O . PHE A 1 163 ? 2.565 -5.761 11.943 1.00 98.25 163 PHE A O 1
ATOM 1307 N N . LEU A 1 164 ? 1.466 -3.801 12.099 1.00 98.38 164 LEU A N 1
ATOM 1308 C CA . LEU A 1 164 ? 0.757 -3.926 10.824 1.00 98.38 164 LEU A CA 1
ATOM 1309 C C . LEU A 1 164 ? 1.710 -3.949 9.627 1.00 98.38 164 LEU A C 1
ATOM 1311 O O . LEU A 1 164 ? 1.516 -4.753 8.718 1.00 98.38 164 LEU A O 1
ATOM 1315 N N . LEU A 1 165 ? 2.748 -3.108 9.624 1.00 97.88 165 LEU A N 1
ATOM 1316 C CA . LEU A 1 165 ? 3.765 -3.104 8.567 1.00 97.88 165 LEU A CA 1
ATOM 1317 C C . LEU A 1 165 ? 4.498 -4.449 8.490 1.00 97.88 165 LEU A C 1
ATOM 1319 O O . LEU A 1 165 ? 4.660 -5.001 7.402 1.00 97.88 165 LEU A O 1
ATOM 1323 N N . GLY A 1 166 ? 4.882 -5.014 9.637 1.00 97.69 166 GLY A N 1
ATOM 1324 C CA . GLY A 1 166 ? 5.509 -6.333 9.699 1.00 97.69 166 GLY A CA 1
ATOM 1325 C C . GLY A 1 166 ? 4.581 -7.450 9.214 1.00 97.69 166 GLY A C 1
ATOM 1326 O O . GLY A 1 166 ? 5.007 -8.314 8.447 1.00 97.69 166 GLY A O 1
ATOM 1327 N N . ALA A 1 167 ? 3.310 -7.424 9.625 1.00 97.38 167 ALA A N 1
ATOM 1328 C CA . ALA A 1 167 ? 2.303 -8.386 9.176 1.00 97.38 167 ALA A CA 1
ATOM 1329 C C . ALA A 1 167 ? 2.051 -8.297 7.664 1.00 97.38 167 ALA A C 1
ATOM 1331 O O . ALA A 1 167 ? 2.034 -9.320 6.981 1.00 97.38 167 ALA A O 1
ATOM 1332 N N . MET A 1 168 ? 1.938 -7.080 7.129 1.00 97.69 168 MET A N 1
ATOM 1333 C CA . MET A 1 168 ? 1.756 -6.845 5.701 1.00 97.69 168 MET A CA 1
ATOM 1334 C C . MET A 1 168 ? 2.954 -7.340 4.886 1.00 97.69 168 MET A C 1
ATOM 1336 O O . MET A 1 168 ? 2.757 -8.008 3.876 1.00 97.69 168 MET A O 1
ATOM 1340 N N . ASN A 1 169 ? 4.188 -7.094 5.338 1.00 95.31 169 ASN A N 1
ATOM 1341 C CA . ASN A 1 169 ? 5.388 -7.523 4.613 1.00 95.31 169 ASN A CA 1
ATOM 1342 C C . ASN A 1 169 ? 5.468 -9.053 4.447 1.00 95.31 169 ASN A C 1
ATOM 1344 O O . ASN A 1 169 ? 5.880 -9.546 3.402 1.00 95.31 169 ASN A O 1
ATOM 1348 N N . ARG A 1 170 ? 5.010 -9.817 5.449 1.00 96.00 170 ARG A N 1
ATOM 1349 C CA . ARG A 1 170 ? 4.956 -11.289 5.373 1.00 96.00 170 ARG A CA 1
ATOM 1350 C C . ARG A 1 170 ? 3.904 -11.809 4.392 1.00 96.00 170 ARG A C 1
ATOM 1352 O O . ARG A 1 170 ? 4.056 -12.908 3.875 1.00 96.00 170 ARG A O 1
ATOM 1359 N N . ARG A 1 171 ? 2.841 -11.039 4.153 1.00 96.19 171 ARG A N 1
ATOM 1360 C CA . ARG A 1 171 ? 1.671 -11.470 3.378 1.00 96.19 171 ARG A CA 1
ATOM 1361 C C . ARG A 1 171 ? 1.627 -10.914 1.955 1.00 96.19 171 ARG A C 1
ATOM 1363 O O . ARG A 1 171 ? 1.044 -11.530 1.067 1.00 96.19 171 ARG A O 1
ATOM 1370 N N . LEU A 1 172 ? 2.244 -9.760 1.711 1.00 97.25 172 LEU A N 1
ATOM 1371 C CA . LEU A 1 172 ? 2.081 -9.026 0.458 1.00 97.25 172 LEU A CA 1
ATOM 1372 C C . LEU A 1 172 ? 2.411 -9.874 -0.773 1.00 97.25 172 LEU A C 1
ATOM 1374 O O . LEU A 1 172 ? 1.665 -9.839 -1.745 1.00 97.25 172 LEU A O 1
ATOM 1378 N N . SER A 1 173 ? 3.510 -10.632 -0.732 1.00 97.69 173 SER A N 1
ATOM 1379 C CA . SER A 1 173 ? 3.966 -11.414 -1.885 1.00 97.69 173 SER A CA 1
ATOM 1380 C C . SER A 1 173 ? 2.973 -12.516 -2.270 1.00 97.69 173 SER A C 1
ATOM 1382 O O . SER A 1 173 ? 2.666 -12.668 -3.452 1.00 97.69 173 SER A O 1
ATOM 1384 N N . SER A 1 174 ? 2.394 -13.223 -1.290 1.00 97.62 174 SER A N 1
ATOM 1385 C CA . SER A 1 174 ? 1.385 -14.255 -1.557 1.00 97.62 174 SER A CA 1
ATOM 1386 C C . SER A 1 174 ? 0.084 -13.658 -2.088 1.00 97.62 174 SER A C 1
ATOM 1388 O O . SER A 1 174 ? -0.483 -14.179 -3.045 1.00 97.62 174 SER A O 1
ATOM 1390 N N . ASP A 1 175 ? -0.363 -12.532 -1.525 1.00 97.44 175 ASP A N 1
ATOM 1391 C CA . ASP A 1 175 ? -1.557 -11.834 -2.013 1.00 97.44 175 ASP A CA 1
ATOM 1392 C C . ASP A 1 175 ? -1.341 -11.286 -3.438 1.00 97.44 175 ASP A C 1
ATOM 1394 O O . ASP A 1 175 ? -2.255 -11.305 -4.265 1.00 97.44 175 ASP A O 1
ATOM 1398 N N . TRP A 1 176 ? -0.131 -10.814 -3.754 1.00 97.38 176 TRP A N 1
ATOM 1399 C CA . TRP A 1 176 ? 0.218 -10.334 -5.094 1.00 97.38 176 TRP A CA 1
ATOM 1400 C C . TRP A 1 176 ? 0.227 -11.472 -6.107 1.00 97.38 176 TRP A C 1
ATOM 1402 O O . TRP A 1 176 ? -0.409 -11.358 -7.157 1.00 97.38 176 TRP A O 1
ATOM 1412 N N . GLN A 1 177 ? 0.851 -12.597 -5.748 1.00 97.50 177 GLN A N 1
ATOM 1413 C CA . GLN A 1 177 ? 0.860 -13.822 -6.543 1.00 97.50 177 GLN A CA 1
ATOM 1414 C C . GLN A 1 177 ? -0.561 -14.313 -6.826 1.00 97.50 177 GLN A C 1
ATOM 1416 O O . GLN A 1 177 ? -0.867 -14.656 -7.965 1.00 97.50 177 GLN A O 1
ATOM 1421 N N . ALA A 1 178 ? -1.450 -14.304 -5.830 1.00 96.75 178 ALA A N 1
ATOM 1422 C CA . ALA A 1 178 ? -2.831 -14.749 -6.002 1.00 96.75 178 ALA A CA 1
ATOM 1423 C C . ALA A 1 178 ? -3.621 -13.887 -7.007 1.00 96.75 178 ALA A C 1
ATOM 1425 O O . ALA A 1 178 ? -4.458 -14.402 -7.745 1.00 96.75 178 ALA A O 1
ATOM 1426 N N . VAL A 1 179 ? -3.359 -12.576 -7.063 1.00 96.19 179 VAL A N 1
ATOM 1427 C CA . VAL A 1 179 ? -4.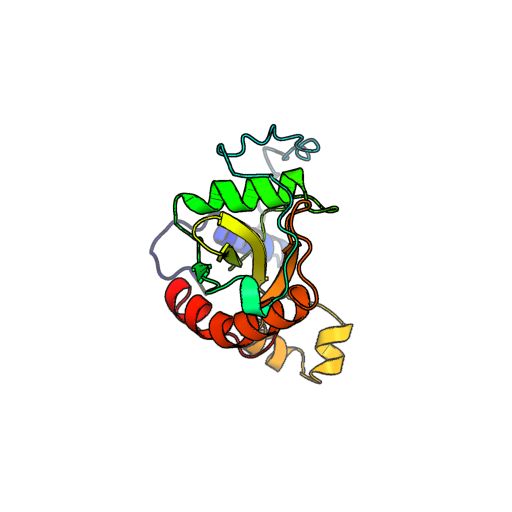127 -11.635 -7.902 1.00 96.19 179 VAL A CA 1
ATOM 1428 C C . VAL A 1 179 ? -3.513 -11.435 -9.295 1.00 96.19 179 VAL A C 1
ATOM 1430 O O . VAL A 1 179 ? -4.259 -11.219 -10.263 1.00 96.19 179 VAL A O 1
ATOM 1433 N N . TYR A 1 180 ? -2.181 -11.477 -9.396 1.00 95.69 180 TYR A N 1
ATOM 1434 C CA . TYR A 1 180 ? -1.408 -11.109 -10.592 1.00 95.69 180 TYR A CA 1
ATOM 1435 C C . TYR A 1 180 ? -0.514 -12.230 -11.142 1.00 95.69 180 TYR A C 1
ATOM 1437 O O . TYR A 1 180 ? 0.118 -12.038 -12.177 1.00 95.69 180 TYR A O 1
ATOM 1445 N N . ALA A 1 181 ? -0.494 -13.406 -10.508 1.00 96.19 181 ALA A N 1
ATOM 1446 C CA . ALA A 1 181 ? 0.262 -14.588 -10.933 1.00 96.19 181 ALA A CA 1
ATOM 1447 C C . ALA A 1 181 ? 1.798 -14.430 -10.940 1.00 96.19 181 ALA A C 1
ATOM 1449 O O . ALA A 1 181 ? 2.496 -15.236 -11.557 1.00 96.19 181 ALA A O 1
ATOM 1450 N N . HIS A 1 182 ? 2.338 -13.452 -10.210 1.00 95.31 182 HIS A N 1
ATOM 1451 C CA . HIS A 1 182 ? 3.771 -13.339 -9.923 1.00 95.31 182 HIS A CA 1
ATOM 1452 C C . HIS A 1 182 ? 4.007 -12.748 -8.520 1.00 95.31 182 HIS A C 1
ATOM 1454 O O . HIS A 1 182 ? 3.137 -12.034 -8.008 1.00 95.31 182 HIS A O 1
ATOM 1460 N N . PRO A 1 183 ? 5.168 -13.006 -7.892 1.00 96.69 183 PRO A N 1
ATOM 1461 C CA . PRO A 1 183 ? 5.440 -12.535 -6.544 1.00 96.69 183 PRO A CA 1
ATOM 1462 C C . PRO A 1 183 ? 5.985 -11.104 -6.550 1.00 96.69 183 PRO A C 1
ATOM 1464 O O . PRO A 1 183 ? 6.324 -10.527 -7.590 1.00 96.69 183 PRO A O 1
ATOM 1467 N N . VAL A 1 184 ? 6.128 -10.564 -5.342 1.00 96.62 184 VAL A N 1
ATOM 1468 C CA . VAL A 1 184 ? 6.946 -9.383 -5.047 1.00 96.62 184 VAL A CA 1
ATOM 1469 C C . VAL A 1 184 ? 8.130 -9.824 -4.190 1.00 96.62 184 VAL A C 1
ATOM 1471 O O . VAL A 1 184 ? 7.959 -10.605 -3.252 1.00 96.62 184 VAL A O 1
ATOM 1474 N N . HIS A 1 185 ? 9.323 -9.325 -4.499 1.00 94.56 185 HIS A N 1
ATOM 1475 C CA . HIS A 1 185 ? 10.560 -9.641 -3.777 1.00 94.56 185 HIS A CA 1
ATOM 1476 C C . HIS A 1 185 ? 11.122 -8.464 -2.983 1.00 94.56 185 HIS A C 1
ATOM 1478 O O . HIS A 1 185 ? 11.983 -8.666 -2.132 1.00 94.56 185 HIS A O 1
ATOM 1484 N N . PHE A 1 186 ? 10.662 -7.243 -3.257 1.00 92.62 186 PHE A N 1
ATOM 1485 C CA . PHE A 1 186 ? 11.171 -6.049 -2.596 1.00 92.62 186 PHE A CA 1
ATOM 1486 C C . PHE A 1 186 ? 10.090 -4.966 -2.500 1.00 92.62 186 PHE A C 1
ATOM 1488 O O . PHE A 1 186 ? 9.312 -4.772 -3.443 1.00 92.62 186 PHE A O 1
ATOM 1495 N N . VAL A 1 187 ? 10.050 -4.283 -1.353 1.00 89.81 187 VAL A N 1
ATOM 1496 C CA . VAL A 1 187 ? 9.063 -3.255 -0.985 1.00 89.81 187 VAL A CA 1
ATOM 1497 C C . VAL A 1 187 ? 9.695 -1.969 -0.485 1.00 89.81 187 VAL A C 1
ATOM 1499 O O . VAL A 1 187 ? 10.802 -2.051 0.086 1.00 89.81 187 VAL A O 1
#